Protein AF-A0A7M5TVR3-F1 (afdb_monomer)

Solvent-accessible surface area (backbone atoms only — not comparable to full-atom values): 10936 Å² total; per-residue (Å²): 132,86,74,46,77,30,75,47,72,66,50,48,52,50,50,36,60,76,50,58,46,78,37,32,34,37,49,46,29,21,54,83,92,52,25,42,57,50,55,65,62,37,52,52,49,47,48,53,49,43,34,69,74,74,59,60,60,74,91,46,68,88,78,55,65,76,71,66,41,33,21,30,33,39,39,35,69,51,55,70,69,39,90,93,51,34,20,41,19,40,53,50,52,49,47,42,75,72,56,50,40,45,30,34,28,26,36,63,68,89,82,76,60,90,85,49,55,30,40,36,45,51,82,79,42,70,43,99,84,75,42,78,41,68,48,28,61,50,100,86,68,46,59,31,47,33,36,39,56,74,62,22,74,73,43,55,78,56,48,63,30,35,40,32,47,52,31,46,66,86,35,28,35,51,54,50,53,49,40,55,72,72,66,48,54,69,45,80,32,78,61,52,64,61,66,90,130

Structure (mmCIF, N/CA/C/O backbone):
data_AF-A0A7M5TVR3-F1
#
_entry.id   AF-A0A7M5TVR3-F1
#
loop_
_atom_site.group_PDB
_atom_site.id
_atom_site.type_symbol
_atom_site.label_atom_id
_atom_site.label_alt_id
_atom_site.label_comp_id
_atom_site.label_asym_id
_atom_site.label_entity_id
_atom_site.label_seq_id
_atom_site.pdbx_PDB_ins_code
_atom_site.Cartn_x
_atom_site.Cartn_y
_atom_site.Cartn_z
_atom_site.occupancy
_atom_site.B_iso_or_equiv
_atom_site.auth_seq_id
_atom_site.auth_comp_id
_atom_site.auth_asym_id
_atom_site.auth_atom_id
_atom_site.pdbx_PDB_model_num
ATOM 1 N N . MET A 1 1 ? -16.103 -16.912 0.650 1.00 60.91 1 MET A N 1
ATOM 2 C CA . MET A 1 1 ? -16.752 -15.596 0.447 1.00 60.91 1 MET A CA 1
ATOM 3 C C . MET A 1 1 ? -16.445 -15.141 -0.972 1.00 60.91 1 MET A C 1
ATOM 5 O O . MET A 1 1 ? -15.348 -15.415 -1.436 1.00 60.91 1 MET A O 1
ATOM 9 N N . SER A 1 2 ? -17.396 -14.545 -1.693 1.00 77.62 2 SER A N 1
ATOM 10 C CA . SER A 1 2 ? -17.122 -13.980 -3.022 1.00 77.62 2 SER A CA 1
ATOM 11 C C . SER A 1 2 ? -16.322 -12.690 -2.865 1.00 77.62 2 SER A C 1
ATOM 13 O O . SER A 1 2 ? -16.784 -11.787 -2.167 1.00 77.62 2 SER A O 1
ATOM 15 N N . ILE A 1 3 ? -15.150 -12.596 -3.496 1.00 86.62 3 ILE A N 1
ATOM 16 C CA . ILE A 1 3 ? -14.385 -11.349 -3.480 1.00 86.62 3 ILE A CA 1
ATOM 17 C C . ILE A 1 3 ? -15.077 -10.291 -4.340 1.00 86.62 3 ILE A C 1
ATOM 19 O O . ILE A 1 3 ? -15.638 -10.597 -5.396 1.00 86.62 3 ILE A O 1
ATOM 23 N N . ASN A 1 4 ? -15.032 -9.042 -3.890 1.00 92.75 4 ASN A N 1
ATOM 24 C CA . ASN A 1 4 ? -15.587 -7.915 -4.625 1.00 92.75 4 ASN A CA 1
ATOM 25 C C . ASN A 1 4 ? -14.481 -7.205 -5.415 1.00 92.75 4 ASN A C 1
ATOM 27 O O . ASN A 1 4 ? -13.396 -6.942 -4.895 1.00 92.75 4 ASN A O 1
ATOM 31 N N . PHE A 1 5 ? -14.775 -6.860 -6.667 1.00 96.31 5 PHE A N 1
ATOM 32 C CA . PHE A 1 5 ? -13.825 -6.199 -7.560 1.00 96.31 5 PHE A CA 1
ATOM 33 C C . PHE A 1 5 ? -14.140 -4.711 -7.708 1.00 96.31 5 PHE A C 1
ATOM 35 O O . PHE A 1 5 ? -15.284 -4.330 -7.949 1.00 96.31 5 PHE A O 1
ATOM 42 N N . ILE A 1 6 ? -13.099 -3.889 -7.629 1.00 97.62 6 ILE A N 1
ATOM 43 C CA . ILE A 1 6 ? -13.119 -2.449 -7.884 1.00 97.62 6 ILE A CA 1
ATOM 44 C C . ILE A 1 6 ? -12.476 -2.238 -9.256 1.00 97.62 6 ILE A C 1
ATOM 46 O O . ILE A 1 6 ? -11.365 -2.710 -9.506 1.00 97.62 6 ILE A O 1
ATOM 50 N N . LYS A 1 7 ? -13.172 -1.557 -10.170 1.00 95.56 7 LYS A N 1
ATOM 51 C CA . LYS A 1 7 ? -12.668 -1.296 -11.531 1.00 95.56 7 LYS A CA 1
ATOM 52 C C . LYS A 1 7 ? -12.426 0.184 -11.779 1.00 95.56 7 LYS A C 1
ATOM 54 O O . LYS A 1 7 ? -11.626 0.546 -12.635 1.00 95.56 7 LYS A O 1
ATOM 59 N N . THR A 1 8 ? -13.113 1.040 -11.033 1.00 96.56 8 THR A N 1
ATOM 60 C CA . THR A 1 8 ? -13.075 2.490 -11.202 1.00 96.56 8 THR A CA 1
ATOM 61 C C . THR A 1 8 ? -12.905 3.202 -9.864 1.00 96.56 8 THR A C 1
ATOM 63 O O . THR A 1 8 ? -13.225 2.663 -8.805 1.00 96.56 8 THR A O 1
ATOM 66 N N . PHE A 1 9 ? -12.465 4.462 -9.909 1.00 97.06 9 PHE A N 1
ATOM 67 C CA . PHE A 1 9 ? -12.453 5.319 -8.723 1.00 97.06 9 PHE A CA 1
ATOM 68 C C . PHE A 1 9 ? -13.862 5.515 -8.135 1.00 97.06 9 PHE A C 1
ATOM 70 O O . PHE A 1 9 ? -14.013 5.622 -6.922 1.00 97.06 9 PHE A O 1
ATOM 77 N N . ASN A 1 10 ? -14.911 5.507 -8.967 1.00 97.62 10 ASN A N 1
ATOM 78 C CA . ASN A 1 10 ? -16.282 5.585 -8.469 1.00 97.62 10 ASN A CA 1
ATOM 79 C C . ASN A 1 10 ? -16.654 4.347 -7.639 1.00 97.62 10 ASN A C 1
ATOM 81 O O . ASN A 1 10 ? -17.244 4.512 -6.577 1.00 97.62 10 ASN A O 1
ATOM 85 N N . ASP A 1 11 ? -16.265 3.139 -8.059 1.00 97.56 11 ASP A N 1
ATOM 86 C CA . ASP A 1 11 ? -16.487 1.916 -7.270 1.00 97.56 11 ASP A CA 1
ATOM 87 C C . ASP A 1 11 ? -15.788 2.015 -5.907 1.00 97.56 11 ASP A C 1
ATOM 89 O O . ASP A 1 11 ? -16.386 1.724 -4.871 1.00 97.56 11 ASP A O 1
ATOM 93 N N . PHE A 1 12 ? -14.544 2.510 -5.896 1.00 97.81 12 PHE A N 1
ATOM 94 C CA . PHE A 1 12 ? -13.796 2.765 -4.665 1.00 97.81 12 PHE A CA 1
ATOM 95 C C . PHE A 1 12 ? -14.502 3.804 -3.784 1.00 97.81 12 PHE A C 1
ATOM 97 O O . PHE A 1 12 ? -14.660 3.613 -2.584 1.00 97.81 12 PHE A O 1
ATOM 104 N N . HIS A 1 13 ? -15.014 4.886 -4.362 1.00 97.31 13 HIS A N 1
ATOM 105 C CA . HIS A 1 13 ? -15.749 5.898 -3.612 1.00 97.31 13 HIS A CA 1
ATOM 106 C C . HIS A 1 13 ? -17.076 5.369 -3.034 1.00 97.31 13 HIS A C 1
ATOM 108 O O . HIS A 1 13 ? -17.444 5.729 -1.914 1.00 97.31 13 HIS A O 1
ATOM 114 N N . GLN A 1 14 ? -17.787 4.486 -3.747 1.00 96.94 14 GLN A N 1
ATOM 115 C CA . GLN A 1 14 ? -18.970 3.806 -3.203 1.00 96.94 14 GLN A CA 1
ATOM 116 C C . GLN A 1 14 ? -18.601 2.864 -2.057 1.00 96.94 14 GLN A C 1
ATOM 118 O O . GLN A 1 14 ? -19.310 2.834 -1.053 1.00 96.94 14 GLN A O 1
ATOM 123 N N . LEU A 1 15 ? -17.468 2.163 -2.160 1.00 95.81 15 LEU A N 1
ATOM 124 C CA . LEU A 1 15 ? -16.931 1.345 -1.074 1.00 95.81 15 LEU A CA 1
ATOM 125 C C . LEU A 1 15 ? -16.700 2.179 0.193 1.00 95.81 15 LEU A C 1
ATOM 127 O O . LEU A 1 15 ? -17.113 1.773 1.280 1.00 95.81 15 LEU A O 1
ATOM 131 N N . LEU A 1 16 ? -16.089 3.361 0.053 1.00 95.62 16 LEU A N 1
ATOM 132 C CA . LEU A 1 16 ? -15.844 4.254 1.187 1.00 95.62 16 LEU A CA 1
ATOM 133 C C . LEU A 1 16 ? -17.144 4.665 1.888 1.00 95.62 16 LEU A C 1
ATOM 135 O O . LEU A 1 16 ? -17.201 4.700 3.115 1.00 95.62 16 LEU A O 1
ATOM 139 N N . LYS A 1 17 ? -18.201 4.947 1.118 1.00 95.31 17 LYS A N 1
ATOM 140 C CA . LYS A 1 17 ? -19.521 5.297 1.659 1.00 95.31 17 LYS A CA 1
ATOM 141 C C . LYS A 1 17 ? -20.199 4.117 2.343 1.00 95.31 17 LYS A C 1
ATOM 143 O O . LYS A 1 17 ? -20.727 4.295 3.436 1.00 95.31 17 LYS A O 1
ATOM 148 N N . LEU A 1 18 ? -20.172 2.946 1.707 1.00 93.19 18 LEU A N 1
ATOM 149 C CA . LEU A 1 18 ? -20.810 1.725 2.196 1.00 93.19 18 LEU A CA 1
ATOM 150 C C . LEU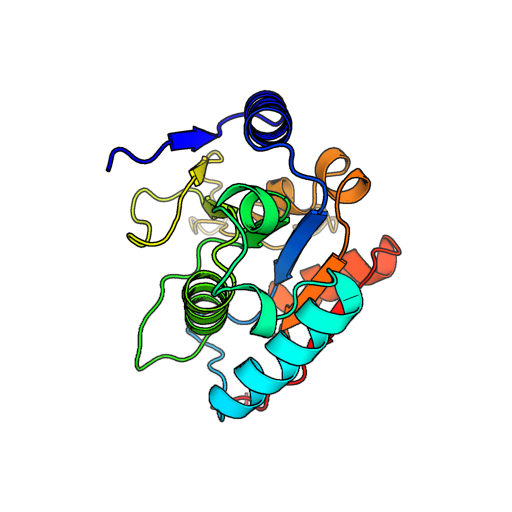 A 1 18 ? -20.297 1.332 3.585 1.00 93.19 18 LEU A C 1
ATOM 152 O O . LEU A 1 18 ? -21.092 0.997 4.455 1.00 93.19 18 LEU A O 1
ATOM 156 N N . HIS A 1 19 ? -18.981 1.412 3.794 1.00 91.06 19 HIS A N 1
ATOM 157 C CA . HIS A 1 19 ? -18.340 1.041 5.063 1.00 91.06 19 HIS A CA 1
ATOM 158 C C . HIS A 1 19 ? -18.101 2.225 5.998 1.00 91.06 19 HIS A C 1
ATOM 160 O O . HIS A 1 19 ? -17.435 2.080 7.020 1.00 91.06 19 HIS A O 1
ATOM 166 N N . HIS A 1 20 ? -18.621 3.408 5.656 1.00 91.94 20 HIS A N 1
ATOM 167 C CA . HIS A 1 20 ? -18.406 4.638 6.419 1.00 91.94 20 HIS A CA 1
ATOM 168 C C . HIS A 1 20 ? -16.915 4.894 6.726 1.00 91.94 20 HIS A C 1
ATOM 170 O O . HIS A 1 20 ? -16.552 5.274 7.843 1.00 91.94 20 HIS A O 1
ATOM 176 N N . ILE A 1 21 ? -16.047 4.678 5.730 1.00 93.56 21 ILE A N 1
ATOM 177 C CA . ILE A 1 21 ? -14.596 4.832 5.862 1.00 93.56 21 ILE A CA 1
ATOM 178 C C . ILE A 1 21 ? -14.255 6.290 6.170 1.00 93.56 21 ILE A C 1
ATOM 180 O O . ILE A 1 21 ? -14.627 7.208 5.441 1.00 93.56 21 ILE A O 1
ATOM 184 N N . GLN A 1 22 ? -13.493 6.494 7.239 1.00 93.31 22 GLN A N 1
ATOM 185 C CA . GLN A 1 22 ? -12.994 7.798 7.678 1.00 93.31 22 GLN A CA 1
ATOM 186 C C . GLN A 1 22 ? -11.488 7.945 7.469 1.00 93.31 22 GLN A C 1
ATOM 188 O O . GLN A 1 22 ? -10.974 9.064 7.445 1.00 93.31 22 GLN A O 1
ATOM 193 N N . LYS A 1 23 ? -10.770 6.820 7.378 1.00 95.19 23 LYS A N 1
ATOM 194 C CA . LYS A 1 23 ? -9.313 6.773 7.276 1.00 95.19 23 LYS A CA 1
ATOM 195 C C . LYS A 1 23 ? -8.914 5.872 6.118 1.00 95.19 23 LYS A C 1
ATOM 197 O O . LYS A 1 23 ? -9.301 4.709 6.088 1.00 95.19 23 LYS A O 1
ATOM 202 N N . VAL A 1 24 ? -8.128 6.403 5.188 1.00 97.25 24 VAL A N 1
ATOM 203 C CA . VAL A 1 24 ? -7.564 5.646 4.063 1.00 97.25 24 VAL A CA 1
ATOM 204 C C . VAL A 1 24 ? -6.052 5.661 4.205 1.00 97.25 24 VAL A C 1
ATOM 206 O O . VAL A 1 24 ? -5.437 6.726 4.221 1.00 97.25 24 VAL A O 1
ATOM 209 N N . CYS A 1 25 ? -5.452 4.488 4.343 1.00 98.00 25 CYS A N 1
ATOM 210 C CA . CYS A 1 25 ? -4.024 4.332 4.570 1.00 98.00 25 CYS A CA 1
ATOM 211 C C . CYS A 1 25 ? -3.407 3.562 3.408 1.00 98.00 25 CYS A C 1
ATOM 213 O O . CYS A 1 25 ? -3.892 2.490 3.062 1.00 98.00 25 CYS A O 1
ATOM 215 N N . LEU A 1 26 ? -2.326 4.078 2.835 1.00 98.69 26 LEU A N 1
ATOM 216 C CA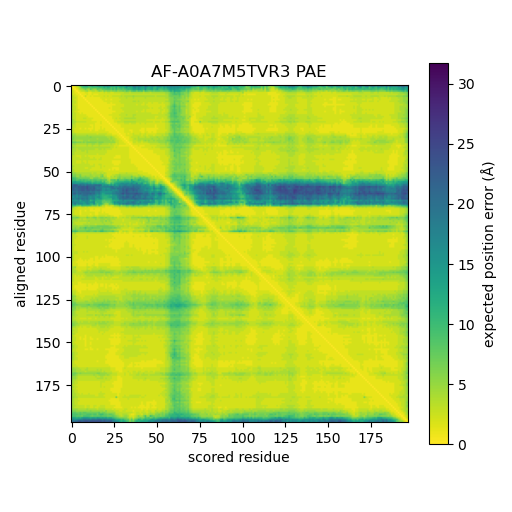 . LEU A 1 26 ? -1.530 3.349 1.852 1.00 98.69 26 LEU A CA 1
ATOM 217 C C . LEU A 1 26 ? -0.322 2.737 2.548 1.00 98.69 26 LEU A C 1
ATOM 219 O O . LEU A 1 26 ? 0.410 3.440 3.239 1.00 98.69 26 LEU A O 1
ATOM 223 N N . PHE A 1 27 ? -0.092 1.451 2.340 1.00 98.56 27 PHE A N 1
ATOM 224 C CA . PHE A 1 27 ? 1.131 0.778 2.743 1.00 98.56 27 PHE A CA 1
ATOM 225 C C . PHE A 1 27 ? 2.019 0.573 1.520 1.00 98.56 27 PHE A C 1
ATOM 227 O O . PHE A 1 27 ? 1.610 -0.044 0.538 1.00 98.56 27 PHE A O 1
ATOM 234 N N . ILE A 1 28 ? 3.244 1.085 1.608 1.00 98.19 28 ILE A N 1
ATOM 235 C CA . ILE A 1 28 ? 4.322 0.804 0.659 1.00 98.19 28 ILE A CA 1
ATOM 236 C C . ILE A 1 28 ? 5.462 0.129 1.410 1.00 98.19 28 ILE A C 1
ATOM 238 O O . ILE A 1 28 ? 5.688 0.382 2.595 1.00 98.19 28 ILE A O 1
ATOM 242 N N . GLY A 1 29 ? 6.198 -0.735 0.730 1.00 96.38 29 GLY A N 1
ATOM 243 C CA . GLY A 1 29 ? 7.226 -1.533 1.373 1.00 96.38 29 GLY A CA 1
ATOM 244 C C . GLY A 1 29 ? 8.016 -2.343 0.371 1.00 96.38 29 GLY A C 1
ATOM 245 O O . GLY A 1 29 ? 8.145 -1.979 -0.798 1.00 96.38 29 GLY A O 1
ATOM 246 N N . ASN A 1 30 ? 8.581 -3.434 0.859 1.00 94.00 30 ASN A N 1
ATOM 247 C CA . ASN A 1 30 ? 9.410 -4.311 0.062 1.00 94.00 30 ASN A CA 1
ATOM 248 C C . ASN A 1 30 ? 8.605 -5.507 -0.436 1.00 94.00 30 ASN A C 1
ATOM 250 O O . ASN A 1 30 ? 7.850 -6.096 0.328 1.00 94.00 30 ASN A O 1
ATOM 254 N N . GLY A 1 31 ? 8.830 -5.890 -1.691 1.00 90.75 31 GLY A N 1
ATOM 255 C CA . GLY A 1 31 ? 8.348 -7.162 -2.223 1.00 90.75 31 GLY A CA 1
ATOM 256 C C . GLY A 1 31 ? 9.270 -8.341 -1.864 1.00 90.75 31 GLY A C 1
ATOM 257 O O . GLY A 1 31 ? 10.293 -8.167 -1.186 1.00 90.75 31 GLY A O 1
ATOM 258 N N . PRO A 1 32 ? 9.022 -9.537 -2.424 1.00 88.62 32 PRO A N 1
ATOM 259 C CA . PRO A 1 32 ? 9.606 -10.806 -1.959 1.00 88.62 32 PRO A CA 1
ATOM 260 C C . PRO A 1 32 ? 11.130 -10.927 -2.096 1.00 88.62 32 PRO A C 1
ATOM 262 O O . PRO A 1 32 ? 11.749 -11.810 -1.494 1.00 88.62 32 PRO A O 1
ATOM 265 N N . LYS A 1 33 ? 11.760 -10.053 -2.894 1.00 90.06 33 LYS A N 1
ATOM 266 C CA . LYS A 1 33 ? 13.223 -9.994 -3.073 1.00 90.06 33 LYS A CA 1
ATOM 267 C C . LYS A 1 33 ? 13.943 -9.212 -1.968 1.00 90.06 33 LYS A C 1
ATOM 269 O O . LYS A 1 33 ? 15.160 -9.318 -1.861 1.00 90.06 33 LYS A O 1
ATOM 274 N N . LEU A 1 34 ? 13.219 -8.424 -1.174 1.00 90.56 34 LEU A N 1
ATOM 275 C CA . LEU A 1 34 ? 13.759 -7.499 -0.172 1.00 90.56 34 LEU A CA 1
ATOM 276 C C . LEU A 1 34 ? 13.125 -7.767 1.205 1.00 90.56 34 LEU A C 1
ATOM 278 O O . LEU A 1 34 ? 12.580 -6.876 1.846 1.00 90.56 34 LEU A O 1
ATOM 282 N N . GLN A 1 35 ? 13.201 -9.020 1.654 1.00 94.31 35 GLN A N 1
ATOM 283 C CA . GLN A 1 35 ? 12.600 -9.463 2.916 1.00 94.31 35 GLN A CA 1
ATOM 284 C C . GLN A 1 35 ? 13.163 -8.722 4.137 1.00 94.31 35 GLN A C 1
ATOM 286 O O . GLN A 1 35 ? 14.343 -8.364 4.190 1.00 94.31 35 GLN A O 1
ATOM 291 N N . TYR A 1 36 ? 12.324 -8.567 5.153 1.00 95.06 36 TYR A N 1
ATOM 292 C CA . TYR A 1 36 ? 12.652 -8.024 6.459 1.00 95.06 36 TYR A CA 1
ATOM 293 C C . TYR A 1 36 ? 13.367 -9.073 7.322 1.00 95.06 36 TYR A C 1
ATOM 295 O O . TYR A 1 36 ? 12.957 -10.228 7.407 1.00 95.06 36 TYR A O 1
ATOM 303 N N . LYS A 1 37 ? 14.458 -8.673 7.976 1.00 95.00 37 LYS A N 1
ATOM 304 C CA . LYS A 1 37 ? 15.265 -9.542 8.846 1.00 95.00 37 LYS A CA 1
ATOM 305 C C . LYS A 1 37 ? 14.533 -9.918 10.133 1.00 95.00 37 LYS A C 1
ATOM 307 O O . LYS A 1 37 ? 14.655 -11.047 10.590 1.00 95.00 37 LYS A O 1
ATOM 312 N N . ASP A 1 38 ? 13.821 -8.956 10.709 1.00 95.25 38 ASP A N 1
ATOM 313 C CA . ASP A 1 38 ? 13.109 -9.081 11.979 1.00 95.25 38 ASP A CA 1
ATOM 314 C C . ASP A 1 38 ? 11.676 -8.579 11.789 1.00 95.25 38 ASP A C 1
ATOM 316 O O . ASP A 1 38 ? 11.384 -7.386 11.906 1.00 95.25 38 ASP A O 1
ATOM 320 N N . LEU A 1 39 ? 10.786 -9.500 11.413 1.00 95.06 39 LEU A N 1
ATOM 321 C CA . LEU A 1 39 ? 9.387 -9.170 11.165 1.00 95.06 39 LEU A CA 1
ATOM 322 C C . LEU A 1 39 ? 8.677 -8.718 12.449 1.00 95.06 39 LEU A C 1
ATOM 324 O O . LEU A 1 39 ? 7.779 -7.883 12.377 1.00 95.06 39 LEU A O 1
ATOM 328 N N . ASP A 1 40 ? 9.062 -9.218 13.621 1.00 96.19 40 ASP A N 1
ATOM 329 C CA . ASP A 1 40 ? 8.380 -8.877 14.870 1.00 96.19 40 ASP A CA 1
ATOM 330 C C . ASP A 1 40 ? 8.696 -7.447 15.315 1.00 96.19 40 ASP A C 1
ATOM 332 O O . ASP A 1 40 ? 7.784 -6.711 15.705 1.00 96.19 40 ASP A O 1
ATOM 336 N N . ALA A 1 41 ? 9.938 -6.990 15.131 1.00 96.44 41 ALA A N 1
ATOM 337 C CA . ALA A 1 41 ? 10.276 -5.579 15.288 1.00 96.44 41 ALA A CA 1
ATOM 338 C C . ALA A 1 41 ? 9.478 -4.687 14.318 1.00 96.44 41 ALA A C 1
ATOM 340 O O . ALA A 1 41 ? 8.978 -3.629 14.716 1.00 96.44 41 ALA A O 1
ATOM 341 N N . VAL A 1 42 ? 9.299 -5.119 13.062 1.00 97.12 42 VAL A N 1
ATOM 342 C CA . VAL A 1 42 ? 8.482 -4.393 12.073 1.00 97.12 42 VAL A CA 1
ATOM 343 C C . VAL A 1 42 ? 7.013 -4.341 12.500 1.00 97.12 42 VAL A C 1
ATOM 345 O O . VAL A 1 42 ? 6.414 -3.266 12.471 1.00 97.12 42 VAL A O 1
ATOM 348 N N . LYS A 1 43 ? 6.429 -5.454 12.961 1.00 96.75 43 LYS A N 1
ATOM 349 C CA . LYS A 1 43 ? 5.047 -5.513 13.477 1.00 96.75 43 LYS A CA 1
ATOM 350 C C . LYS A 1 43 ? 4.840 -4.582 14.673 1.00 96.75 43 LYS A C 1
ATOM 352 O O . LYS A 1 43 ? 3.819 -3.891 14.744 1.00 96.75 43 LYS A O 1
ATOM 357 N N . LEU A 1 44 ? 5.801 -4.537 15.598 1.00 96.81 44 LEU A N 1
ATOM 358 C CA . LEU A 1 44 ? 5.748 -3.665 16.772 1.00 96.81 44 LEU A CA 1
ATOM 359 C C . LEU A 1 44 ? 5.745 -2.186 16.367 1.00 96.81 44 LEU A C 1
ATOM 361 O O . LEU A 1 44 ? 4.860 -1.435 16.779 1.00 96.81 44 LEU A O 1
ATOM 365 N N . LYS A 1 45 ? 6.683 -1.777 15.503 1.00 97.50 45 LYS A N 1
ATOM 366 C CA . LYS A 1 45 ? 6.753 -0.401 14.986 1.00 97.50 45 LYS A CA 1
ATOM 367 C C . LYS A 1 45 ? 5.512 -0.032 14.168 1.00 97.50 45 LYS A C 1
ATOM 369 O O . LYS A 1 45 ? 4.968 1.055 14.338 1.00 97.50 45 LYS A O 1
ATOM 374 N N . THR A 1 46 ? 5.021 -0.956 13.339 1.00 96.94 46 THR A N 1
ATOM 375 C CA . THR A 1 46 ? 3.783 -0.787 12.559 1.00 96.94 46 THR A CA 1
ATOM 376 C C . THR A 1 46 ? 2.584 -0.555 13.471 1.00 96.94 46 THR A C 1
ATOM 378 O O . THR A 1 46 ? 1.794 0.353 13.231 1.00 96.94 46 THR A O 1
ATOM 381 N N . SER A 1 47 ? 2.471 -1.330 14.552 1.00 95.50 47 SER A N 1
ATOM 382 C CA . SER A 1 47 ? 1.393 -1.168 15.532 1.00 95.50 47 SER A CA 1
ATOM 383 C C . SER A 1 47 ? 1.399 0.211 16.161 1.00 95.50 47 SER A C 1
ATOM 385 O O . SER A 1 47 ? 0.379 0.892 16.169 1.00 95.50 47 SER A O 1
ATOM 387 N N . HIS A 1 48 ? 2.570 0.638 16.637 1.00 94.56 48 HIS A N 1
ATOM 388 C CA . HIS A 1 48 ? 2.738 1.948 17.246 1.00 94.56 48 HIS A CA 1
ATOM 389 C C . HIS A 1 48 ? 2.363 3.076 16.273 1.00 94.56 48 HIS A C 1
ATOM 391 O O . HIS A 1 48 ? 1.671 4.023 16.649 1.00 94.56 48 HIS A O 1
ATOM 397 N N . ALA A 1 49 ? 2.764 2.948 15.006 1.00 95.06 49 ALA A N 1
ATOM 398 C CA . ALA A 1 49 ? 2.444 3.906 13.957 1.00 95.06 49 ALA A CA 1
ATOM 399 C C . ALA A 1 49 ? 0.931 3.976 13.672 1.00 95.06 49 ALA A C 1
ATOM 401 O O . ALA A 1 49 ? 0.365 5.068 13.637 1.00 95.06 49 ALA A O 1
ATOM 402 N N . ILE A 1 50 ? 0.255 2.832 13.521 1.00 93.12 50 ILE A N 1
ATOM 403 C CA . ILE A 1 50 ? -1.201 2.772 13.304 1.00 93.12 50 ILE A CA 1
ATOM 404 C C . ILE A 1 50 ? -1.957 3.348 14.507 1.00 93.12 50 ILE A C 1
ATOM 406 O O . ILE A 1 50 ? -2.845 4.183 14.339 1.00 93.12 50 ILE A O 1
ATOM 410 N N . GLU A 1 51 ? -1.591 2.941 15.722 1.00 92.38 51 GLU A N 1
ATOM 411 C CA . GLU A 1 51 ? -2.214 3.405 16.966 1.00 92.38 51 GLU A CA 1
ATOM 412 C C . GLU A 1 51 ? -2.082 4.923 17.134 1.00 92.38 51 GLU A C 1
ATOM 414 O O . GLU A 1 51 ? -3.031 5.578 17.561 1.00 92.38 51 GLU A O 1
ATOM 419 N N . THR A 1 52 ? -0.942 5.494 16.740 1.00 89.75 52 THR A N 1
ATOM 420 C CA . THR A 1 52 ? -0.679 6.936 16.840 1.00 89.75 52 THR A CA 1
ATOM 421 C C . THR A 1 52 ? -1.399 7.741 15.756 1.00 89.75 52 THR A C 1
ATOM 423 O O . THR A 1 52 ? -1.974 8.787 16.044 1.00 89.75 52 THR A O 1
ATOM 426 N N . ILE A 1 53 ? -1.370 7.274 14.505 1.00 88.31 53 ILE A N 1
ATOM 427 C CA . ILE A 1 53 ? -1.812 8.060 13.339 1.00 88.31 53 ILE A CA 1
ATOM 428 C C . ILE A 1 53 ? -3.291 7.840 13.025 1.00 88.31 53 ILE A C 1
ATOM 430 O O . ILE A 1 53 ? -4.005 8.773 12.654 1.00 88.31 53 ILE A O 1
ATOM 434 N N . VAL A 1 54 ? -3.758 6.603 13.171 1.00 86.19 54 VAL A N 1
ATOM 435 C CA . VAL A 1 54 ? -5.148 6.223 12.897 1.00 86.19 54 VAL A CA 1
ATOM 436 C C . VAL A 1 54 ? -5.987 6.272 14.177 1.00 86.19 54 VAL A C 1
ATOM 438 O O . VAL A 1 54 ? -7.196 6.476 14.101 1.00 86.19 54 VAL A O 1
ATOM 441 N N . GLY A 1 55 ? -5.361 6.135 15.353 1.00 82.81 55 GLY A N 1
ATOM 442 C CA . GLY A 1 55 ? -6.058 6.109 16.642 1.00 82.81 55 GLY A CA 1
ATOM 443 C C . GLY A 1 55 ? -6.679 4.750 16.983 1.00 82.81 55 GLY A C 1
ATOM 444 O O . GLY A 1 55 ? -7.511 4.671 17.883 1.00 82.81 55 GLY A O 1
ATOM 445 N N . LEU A 1 56 ? -6.307 3.682 16.268 1.00 72.44 56 LEU A N 1
ATOM 446 C CA . LEU A 1 56 ? -6.859 2.337 16.463 1.00 72.44 56 LEU A CA 1
ATOM 447 C C . LEU A 1 56 ? -6.172 1.635 17.636 1.00 72.44 56 LEU A C 1
ATOM 449 O O . LEU A 1 56 ? -5.068 1.129 17.470 1.00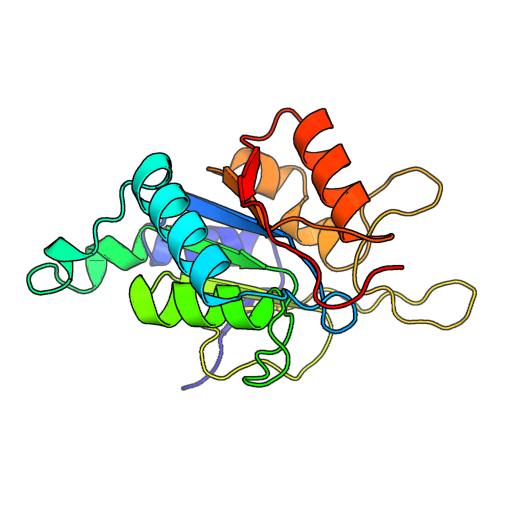 72.44 56 LEU A O 1
ATOM 453 N N . LYS A 1 57 ? -6.814 1.559 18.808 1.00 72.00 57 LYS A N 1
ATOM 454 C CA . LYS A 1 57 ? -6.254 0.863 19.980 1.00 72.00 57 LYS A CA 1
ATOM 455 C C . LYS A 1 57 ? -6.701 -0.611 20.047 1.00 72.00 57 LYS A C 1
ATOM 457 O O . LYS A 1 57 ? -7.895 -0.892 19.914 1.00 72.00 57 LYS A O 1
ATOM 462 N N . PRO A 1 58 ? -5.788 -1.567 20.326 1.00 63.88 58 PRO A N 1
ATOM 463 C CA . PRO A 1 58 ? -6.144 -2.984 20.468 1.00 63.88 58 PRO A CA 1
ATOM 464 C C . PRO A 1 58 ? -7.027 -3.298 21.685 1.00 63.88 58 PRO A C 1
ATOM 466 O O . PRO A 1 58 ? -7.811 -4.240 21.655 1.00 63.88 58 PRO A O 1
ATOM 469 N N . SER A 1 59 ? -6.932 -2.519 22.768 1.00 50.94 59 SER A N 1
ATOM 470 C CA . SER A 1 59 ? -7.690 -2.753 24.011 1.00 50.94 59 SER A CA 1
ATOM 471 C C . SER A 1 59 ? -9.201 -2.522 23.880 1.00 50.94 59 SER A C 1
ATOM 473 O O . SER A 1 59 ? -9.946 -2.741 24.833 1.00 50.94 59 SER A O 1
ATOM 475 N N . GLU A 1 60 ? -9.667 -2.112 22.702 1.00 50.81 60 GLU A N 1
ATOM 476 C CA . GLU A 1 60 ? -11.076 -1.877 22.394 1.00 50.81 60 GLU A CA 1
ATOM 477 C C . GLU A 1 60 ? -11.702 -3.017 21.560 1.00 50.81 60 GLU A C 1
ATOM 479 O O . GLU A 1 60 ? -12.918 -3.040 21.360 1.00 50.81 60 GLU A O 1
ATOM 484 N N . ILE A 1 61 ? -10.895 -4.018 21.172 1.00 52.41 61 ILE A N 1
ATOM 485 C CA . ILE A 1 61 ? -11.281 -5.170 20.333 1.00 52.41 61 ILE A CA 1
ATOM 48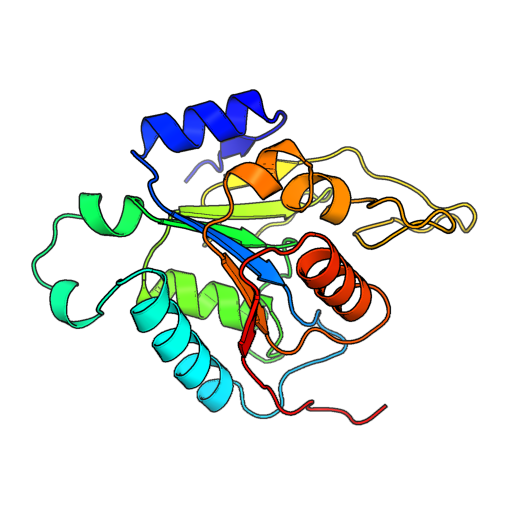6 C C . ILE A 1 61 ? -12.322 -6.066 21.026 1.00 52.41 61 ILE A C 1
ATOM 488 O O . ILE A 1 61 ? -13.120 -6.719 20.365 1.00 52.41 61 ILE A O 1
ATOM 492 N N . VAL A 1 62 ? -12.367 -6.079 22.362 1.00 51.00 62 VAL A N 1
ATOM 493 C CA . VAL A 1 62 ? -13.241 -6.994 23.124 1.00 51.00 62 VAL A CA 1
ATOM 494 C C . VAL A 1 62 ? -14.654 -6.423 23.344 1.00 51.00 62 VAL A C 1
ATOM 496 O O . VAL A 1 62 ? -15.538 -7.137 23.809 1.00 51.00 62 VAL A O 1
ATOM 499 N N . LYS A 1 63 ? -14.906 -5.140 23.031 1.00 49.91 63 LYS A N 1
ATOM 500 C CA . LYS A 1 63 ? -16.206 -4.490 23.320 1.00 49.91 63 LYS A CA 1
ATOM 501 C C . LYS A 1 63 ? -16.793 -3.641 22.196 1.00 49.91 63 LYS A C 1
ATOM 503 O O . LYS A 1 63 ? -17.946 -3.229 22.314 1.00 49.91 63 LYS A O 1
ATOM 508 N N . ARG A 1 64 ? -16.048 -3.355 21.128 1.00 49.06 64 ARG A N 1
ATOM 509 C CA . ARG A 1 64 ? -16.584 -2.616 19.982 1.00 49.06 64 ARG A CA 1
ATOM 510 C C . ARG A 1 64 ? -17.260 -3.594 19.025 1.00 49.06 64 ARG A C 1
ATOM 512 O O . ARG A 1 64 ? -16.686 -4.613 18.655 1.00 49.06 64 ARG A O 1
ATOM 519 N N . THR A 1 65 ? -18.496 -3.281 18.648 1.00 54.94 65 THR A N 1
ATOM 520 C CA . THR A 1 65 ? -19.147 -3.915 17.494 1.00 54.94 65 THR A CA 1
ATOM 521 C C . THR A 1 65 ? -18.236 -3.751 16.271 1.00 54.94 65 THR A C 1
ATOM 523 O O . THR A 1 65 ? -17.494 -2.769 16.191 1.00 54.94 65 THR A O 1
ATOM 526 N N . GLU A 1 66 ? -18.284 -4.683 15.317 1.00 57.12 66 GLU A N 1
ATOM 527 C CA . GLU A 1 66 ? -17.459 -4.690 14.089 1.00 57.12 66 GLU A CA 1
ATOM 528 C C . GLU A 1 66 ? -17.400 -3.325 13.358 1.00 57.12 66 GLU A C 1
ATOM 530 O O . GLU A 1 66 ? -16.434 -3.030 12.654 1.00 57.12 66 GLU A O 1
ATOM 535 N N . SER A 1 67 ? -18.390 -2.456 13.595 1.00 56.22 67 SER A N 1
ATOM 536 C CA . SER A 1 67 ? -18.590 -1.147 12.966 1.00 56.22 67 SER A CA 1
ATOM 537 C C . SER A 1 67 ? -17.478 -0.103 13.153 1.00 56.22 67 SER A C 1
ATOM 539 O O . SER A 1 67 ? -17.370 0.806 12.332 1.00 56.22 67 SER A O 1
ATOM 541 N N . GLU A 1 68 ? -16.651 -0.159 14.204 1.00 55.38 68 GLU A N 1
ATOM 542 C CA . GLU A 1 68 ? -15.657 0.907 14.435 1.00 55.38 68 GLU A CA 1
ATOM 543 C C . GLU A 1 68 ? -14.307 0.659 13.760 1.00 55.38 68 GLU A C 1
ATOM 545 O O . GLU A 1 68 ? -13.673 1.614 13.309 1.00 55.38 68 GLU A O 1
ATOM 550 N N . TYR A 1 69 ? -13.900 -0.604 13.620 1.00 56.12 69 TYR A N 1
ATOM 551 C CA . TYR A 1 69 ? -12.680 -0.986 12.898 1.00 56.12 69 TYR A CA 1
ATOM 552 C C . TYR A 1 69 ? -12.857 -0.894 11.381 1.00 56.12 69 TYR A C 1
ATOM 554 O O . TYR A 1 69 ? -11.920 -0.541 10.664 1.00 56.12 69 TYR A O 1
ATOM 562 N N . GLN A 1 70 ? -14.091 -1.080 10.907 1.00 62.34 70 GLN A N 1
ATOM 563 C CA . GLN A 1 70 ? -14.457 -0.875 9.510 1.00 62.34 70 GLN A CA 1
ATOM 564 C C . GLN A 1 70 ? -14.303 0.577 9.049 1.00 62.34 70 GLN A C 1
ATOM 566 O O . GLN A 1 70 ? -14.299 0.798 7.855 1.00 62.34 70 GLN A O 1
ATOM 571 N N . LYS A 1 71 ? -14.082 1.566 9.930 1.00 83.94 71 LYS A N 1
ATOM 572 C CA . LYS A 1 71 ? -13.852 2.970 9.527 1.00 83.94 71 LYS A CA 1
ATOM 573 C C . LYS A 1 71 ? -12.465 3.216 8.914 1.00 83.94 71 LYS A C 1
ATOM 575 O O . LYS A 1 71 ? -12.190 4.335 8.471 1.00 83.94 71 LYS A O 1
ATOM 580 N N . CYS A 1 72 ? -11.583 2.216 8.910 1.00 92.75 72 CYS A N 1
ATOM 581 C CA . CYS A 1 72 ? -10.262 2.288 8.298 1.00 92.75 72 CYS A CA 1
ATOM 582 C C . CYS A 1 72 ? -10.174 1.366 7.080 1.00 92.75 72 CYS A C 1
ATOM 584 O O . CYS A 1 72 ? -10.554 0.195 7.143 1.00 92.75 72 CYS A O 1
ATOM 586 N N . LEU A 1 73 ? -9.617 1.896 5.994 1.00 96.38 73 LEU A N 1
ATOM 587 C CA . LEU A 1 73 ? -9.285 1.159 4.787 1.00 96.38 73 LEU A CA 1
ATOM 588 C C . LEU A 1 73 ? -7.770 1.168 4.570 1.00 96.38 73 LEU A C 1
ATOM 590 O O . LEU A 1 73 ? -7.134 2.222 4.644 1.00 96.38 73 LEU A O 1
ATOM 594 N N . VAL A 1 74 ? -7.206 0.001 4.264 1.00 97.69 74 VAL A N 1
ATOM 595 C CA . VAL A 1 74 ? -5.795 -0.184 3.907 1.00 97.69 74 VAL A CA 1
ATOM 596 C C . VAL A 1 74 ? -5.672 -0.522 2.421 1.00 97.69 74 VAL A C 1
ATOM 598 O O . VAL A 1 74 ? -6.320 -1.446 1.939 1.00 97.69 74 VAL A O 1
ATOM 601 N N . LEU A 1 75 ? -4.824 0.226 1.712 1.00 98.38 75 LEU A N 1
ATOM 602 C CA . LEU A 1 75 ? -4.401 -0.007 0.330 1.00 98.38 75 LEU A CA 1
ATOM 603 C C . LEU A 1 75 ? -2.977 -0.569 0.307 1.00 98.38 75 LEU A C 1
ATOM 605 O O . LEU A 1 75 ? -2.120 -0.089 1.051 1.00 98.38 75 LEU A O 1
ATOM 609 N N . TYR A 1 76 ? -2.709 -1.527 -0.582 1.00 98.25 76 TYR A N 1
ATOM 610 C CA . TYR A 1 76 ? -1.356 -2.020 -0.872 1.00 98.25 76 TYR A CA 1
ATOM 611 C C . TYR A 1 76 ? -1.263 -2.636 -2.280 1.00 98.25 76 TYR A C 1
ATOM 613 O O . TYR A 1 76 ? -2.282 -2.898 -2.920 1.00 98.25 76 TYR A O 1
ATOM 621 N N . GLY A 1 77 ? -0.040 -2.881 -2.760 1.00 96.50 77 GLY A N 1
ATOM 622 C CA . GLY A 1 77 ? 0.250 -3.359 -4.120 1.00 96.50 77 GLY A CA 1
ATOM 623 C C . GLY A 1 77 ? -0.045 -4.838 -4.406 1.00 96.50 77 GLY A C 1
ATOM 624 O O . GLY A 1 77 ? 0.366 -5.326 -5.453 1.00 96.50 77 GLY A O 1
ATOM 625 N N . GLY A 1 78 ? -0.722 -5.556 -3.505 1.00 91.69 78 GLY A N 1
ATOM 626 C CA . GLY A 1 78 ? -1.101 -6.959 -3.712 1.00 91.69 78 GLY A CA 1
ATOM 627 C C . GLY A 1 78 ? -0.008 -7.992 -3.410 1.00 91.69 78 GLY A C 1
ATOM 628 O O . GLY A 1 78 ? -0.192 -9.157 -3.743 1.00 91.69 78 GLY A O 1
ATOM 629 N N . ASP A 1 79 ? 1.115 -7.611 -2.785 1.00 92.25 79 ASP A N 1
ATOM 630 C CA . ASP A 1 79 ? 2.169 -8.555 -2.381 1.00 92.25 79 ASP A CA 1
ATOM 631 C C . ASP A 1 79 ? 1.595 -9.745 -1.586 1.00 92.25 79 ASP A C 1
ATOM 633 O O . ASP A 1 79 ? 1.010 -9.571 -0.516 1.00 92.25 79 ASP A O 1
ATOM 637 N N . THR A 1 80 ? 1.756 -10.956 -2.124 1.00 92.31 80 THR A N 1
ATOM 638 C CA . THR A 1 80 ? 1.211 -12.191 -1.546 1.00 92.31 80 THR A CA 1
ATOM 639 C C . THR A 1 80 ? 1.843 -12.496 -0.196 1.00 92.31 80 THR A C 1
ATOM 641 O O . THR A 1 80 ? 3.068 -12.510 -0.059 1.00 92.31 80 THR A O 1
ATOM 644 N N . PHE A 1 81 ? 1.020 -12.828 0.793 1.00 94.12 81 PHE A N 1
ATOM 645 C CA . PHE A 1 81 ? 1.507 -13.303 2.076 1.00 94.12 81 PHE A CA 1
ATOM 646 C C . PHE A 1 81 ? 2.158 -14.686 1.945 1.00 94.12 81 PHE A C 1
ATOM 648 O O . PHE A 1 81 ? 1.512 -15.687 1.641 1.00 94.12 81 PHE A O 1
ATOM 655 N N . ILE A 1 82 ? 3.454 -14.749 2.249 1.00 91.25 82 ILE A N 1
ATOM 656 C CA . ILE A 1 82 ? 4.198 -16.001 2.381 1.00 91.25 82 ILE A CA 1
ATOM 657 C C . ILE A 1 82 ? 4.857 -16.007 3.759 1.00 91.25 82 ILE A C 1
ATOM 659 O O . ILE A 1 82 ? 5.751 -15.204 4.025 1.00 91.25 82 ILE A O 1
ATOM 663 N N . GLU A 1 83 ? 4.434 -16.929 4.625 1.00 85.31 83 GLU A N 1
ATOM 664 C CA . GLU A 1 83 ? 4.825 -16.969 6.043 1.00 85.31 83 GLU A CA 1
ATOM 665 C C . GLU A 1 83 ? 6.351 -16.935 6.254 1.00 85.31 83 GLU A C 1
ATOM 667 O O . GLU A 1 83 ? 6.850 -16.132 7.042 1.00 85.31 83 GLU A O 1
ATOM 672 N N . ASP A 1 84 ? 7.103 -17.703 5.461 1.00 88.75 84 ASP A N 1
ATOM 673 C CA . ASP A 1 84 ? 8.566 -17.808 5.574 1.00 88.75 84 ASP A CA 1
ATOM 674 C C . ASP A 1 84 ? 9.351 -16.742 4.783 1.00 88.75 84 ASP A C 1
ATOM 676 O O . ASP A 1 84 ? 10.591 -16.720 4.791 1.00 88.75 84 ASP A O 1
ATOM 680 N N . LYS A 1 85 ? 8.656 -15.851 4.065 1.00 90.50 85 LYS A N 1
ATOM 681 C CA . LYS A 1 85 ? 9.258 -14.771 3.268 1.00 90.50 85 LYS A CA 1
ATOM 682 C C . LYS A 1 85 ? 8.710 -13.429 3.748 1.00 90.50 85 LYS A C 1
ATOM 684 O O . LYS A 1 85 ? 7.856 -12.849 3.089 1.00 90.50 85 LYS A O 1
ATOM 689 N N . PRO A 1 86 ? 9.204 -12.924 4.890 1.00 90.44 86 PRO A N 1
ATOM 690 C CA . PRO A 1 86 ? 8.653 -11.737 5.527 1.00 90.44 86 PRO A CA 1
ATOM 691 C C . PRO A 1 86 ? 8.903 -10.494 4.669 1.00 90.44 86 PRO A C 1
ATOM 693 O O . PRO A 1 86 ? 9.983 -9.915 4.708 1.00 90.44 86 PRO A O 1
ATOM 696 N N . ASP A 1 87 ? 7.915 -10.086 3.892 1.00 94.94 87 ASP A N 1
ATOM 697 C CA . ASP A 1 87 ? 7.903 -8.877 3.073 1.00 94.94 87 ASP A CA 1
ATOM 698 C C . ASP A 1 87 ? 6.664 -8.028 3.415 1.00 94.94 87 ASP A C 1
ATOM 700 O O . ASP A 1 87 ? 6.080 -8.186 4.497 1.00 94.94 87 ASP A O 1
ATOM 704 N N . LEU A 1 88 ? 6.277 -7.084 2.551 1.00 96.75 88 LEU A N 1
ATOM 705 C CA . LEU A 1 88 ? 5.099 -6.252 2.789 1.00 96.75 88 LEU A CA 1
ATOM 706 C C . LEU A 1 88 ? 3.830 -7.096 2.993 1.00 96.75 88 LEU A C 1
ATOM 708 O O . LEU A 1 88 ? 3.044 -6.768 3.881 1.00 96.75 88 LEU A O 1
ATOM 712 N N . GLY A 1 89 ? 3.660 -8.209 2.273 1.00 96.94 89 GLY A N 1
ATOM 713 C CA . GLY A 1 89 ? 2.507 -9.101 2.421 1.00 96.94 89 GLY A CA 1
ATOM 714 C C . GLY A 1 89 ? 2.374 -9.650 3.845 1.00 96.94 89 GLY A C 1
ATOM 715 O O . GLY A 1 89 ? 1.284 -9.664 4.419 1.00 96.94 89 GLY A O 1
ATOM 716 N N . ALA A 1 90 ? 3.493 -9.993 4.491 1.00 96.88 90 ALA A N 1
ATOM 717 C CA . ALA A 1 90 ? 3.504 -10.433 5.891 1.00 96.88 90 ALA A CA 1
ATOM 718 C C . ALA A 1 90 ? 3.095 -9.331 6.882 1.00 96.88 90 ALA A C 1
ATOM 720 O O . ALA A 1 90 ? 2.446 -9.607 7.899 1.00 96.88 90 ALA A O 1
ATOM 721 N N . VAL A 1 91 ? 3.440 -8.075 6.590 1.00 97.31 91 VAL A N 1
ATOM 722 C CA . VAL A 1 91 ? 3.020 -6.921 7.397 1.00 97.31 91 VAL A CA 1
ATOM 723 C C . VAL A 1 91 ? 1.529 -6.649 7.208 1.00 97.31 91 VAL A C 1
ATOM 725 O O . VAL A 1 91 ? 0.822 -6.436 8.192 1.00 97.31 91 VAL A O 1
ATOM 728 N N . ILE A 1 92 ? 1.027 -6.721 5.976 1.00 98.00 92 ILE A N 1
ATOM 729 C CA . ILE A 1 92 ? -0.395 -6.533 5.670 1.00 98.00 92 ILE A CA 1
ATOM 730 C C . ILE A 1 92 ? 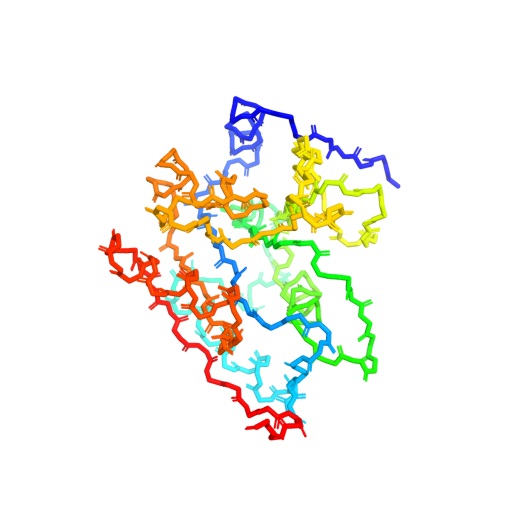-1.253 -7.615 6.323 1.00 98.00 92 ILE A C 1
ATOM 732 O O . ILE A 1 92 ? -2.237 -7.288 6.989 1.00 98.00 92 ILE A O 1
ATOM 736 N N . HIS A 1 93 ? -0.842 -8.881 6.239 1.00 97.25 93 HIS A N 1
ATOM 737 C CA . HIS A 1 93 ? -1.529 -9.975 6.918 1.00 97.25 93 HIS A CA 1
ATOM 738 C C . HIS A 1 93 ? -1.586 -9.756 8.442 1.00 97.25 93 HIS A C 1
ATOM 740 O O . HIS A 1 93 ? -2.635 -9.936 9.065 1.00 97.25 93 HIS A O 1
ATOM 746 N N . TYR A 1 94 ? -0.492 -9.282 9.053 1.00 96.31 94 TYR A N 1
ATOM 747 C CA . TYR A 1 94 ? -0.486 -8.893 10.467 1.00 96.31 94 TYR A CA 1
ATOM 748 C C . TYR A 1 94 ? -1.483 -7.768 10.771 1.00 96.31 94 TYR A C 1
ATOM 750 O O . TYR A 1 94 ? -2.247 -7.872 11.735 1.00 96.31 94 TYR A O 1
ATOM 758 N N . VAL A 1 95 ? -1.499 -6.710 9.955 1.00 95.44 95 VAL A N 1
ATOM 759 C CA . VAL A 1 95 ? -2.423 -5.580 10.117 1.00 95.44 95 VAL A CA 1
ATOM 760 C C . VAL A 1 95 ? -3.873 -6.048 10.003 1.00 95.44 95 VAL A C 1
ATOM 762 O O . VAL A 1 95 ? -4.687 -5.698 10.860 1.00 95.44 95 VAL A O 1
ATOM 765 N N . LYS A 1 96 ? -4.186 -6.901 9.020 1.00 94.12 96 LYS A N 1
ATOM 766 C CA . LYS A 1 96 ? -5.516 -7.498 8.854 1.00 94.12 96 LYS A CA 1
ATOM 767 C C . LYS A 1 96 ? -5.921 -8.316 10.076 1.00 94.12 96 LYS A C 1
ATOM 769 O O . LYS A 1 96 ? -6.989 -8.085 10.631 1.00 94.12 96 LYS A O 1
ATOM 774 N N . LYS A 1 97 ? -5.048 -9.202 10.560 1.00 93.31 97 LYS A N 1
ATOM 775 C CA . LYS A 1 97 ? -5.327 -10.054 11.724 1.00 93.31 97 LYS A CA 1
ATOM 776 C C . LYS A 1 97 ? -5.502 -9.265 13.025 1.00 93.31 97 LYS A C 1
ATOM 778 O O . LYS A 1 97 ? -6.331 -9.636 13.849 1.00 93.31 97 LYS A O 1
ATOM 783 N N . LYS A 1 98 ? -4.707 -8.210 13.239 1.00 91.44 98 LYS A N 1
ATOM 784 C CA . LYS A 1 98 ? -4.705 -7.449 14.498 1.00 91.44 98 LYS A CA 1
ATOM 785 C C . LYS A 1 98 ? -5.776 -6.359 14.554 1.00 91.44 98 LYS A C 1
ATOM 787 O O . LYS A 1 98 ? -6.348 -6.149 15.619 1.00 91.44 98 LYS A O 1
ATOM 792 N N . TYR A 1 99 ? -6.016 -5.656 13.447 1.00 89.38 99 TYR A N 1
ATOM 793 C CA . TYR A 1 99 ? -6.875 -4.465 13.419 1.00 89.38 99 TYR A CA 1
ATOM 794 C C . TYR A 1 99 ? -8.140 -4.634 12.572 1.00 89.38 99 TYR A C 1
ATOM 796 O O . TYR A 1 99 ? -9.021 -3.786 12.653 1.00 89.38 99 TYR A O 1
ATOM 804 N N . ASN A 1 100 ? -8.225 -5.693 11.759 1.00 91.00 100 ASN A N 1
ATOM 805 C CA . ASN A 1 100 ? -9.332 -5.986 10.846 1.00 91.00 100 ASN A CA 1
ATOM 806 C C . ASN A 1 100 ? -9.876 -4.776 10.042 1.00 91.00 100 ASN A C 1
ATOM 808 O O . ASN A 1 100 ? -11.092 -4.574 10.011 1.00 91.00 100 ASN A O 1
ATOM 812 N N . PRO A 1 101 ? -9.024 -3.953 9.393 1.00 93.50 101 PRO A N 1
ATOM 813 C CA . PRO A 1 101 ? -9.507 -2.923 8.480 1.00 93.50 101 PRO A CA 1
ATOM 814 C C . PRO A 1 101 ? -10.140 -3.555 7.234 1.00 93.50 101 PRO A C 1
ATOM 816 O O . PRO A 1 101 ? -9.893 -4.727 6.922 1.00 93.50 101 PRO A O 1
ATOM 819 N N . ILE A 1 102 ? -10.876 -2.742 6.471 1.00 95.19 102 ILE A N 1
ATOM 820 C CA . ILE A 1 102 ? -11.180 -3.080 5.078 1.00 95.19 102 ILE A CA 1
ATOM 821 C C . ILE A 1 102 ? -9.863 -3.073 4.299 1.00 95.19 102 ILE A C 1
ATOM 823 O O . ILE A 1 102 ? -9.163 -2.062 4.256 1.00 95.19 102 ILE A O 1
ATOM 827 N N . LEU A 1 103 ? -9.510 -4.202 3.699 1.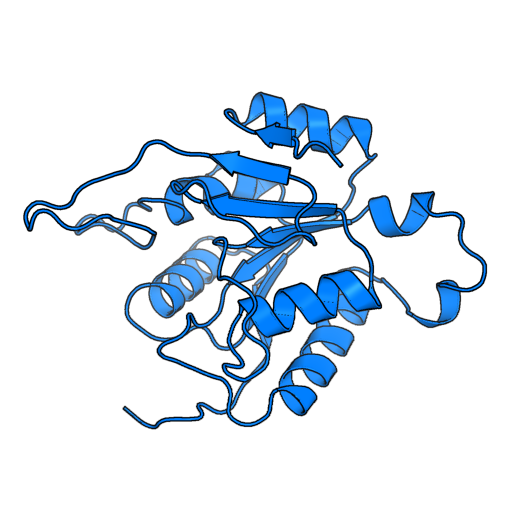00 96.88 103 LEU A N 1
ATOM 828 C CA . LEU A 1 103 ? -8.268 -4.389 2.968 1.00 96.88 103 LEU A CA 1
ATOM 829 C C . LEU A 1 103 ? -8.531 -4.430 1.464 1.00 96.88 103 LEU A C 1
ATOM 831 O O . LEU A 1 103 ? -9.275 -5.278 0.966 1.00 96.88 103 LEU A O 1
ATOM 835 N N . VAL A 1 104 ? -7.873 -3.522 0.746 1.00 98.31 104 VAL A N 1
ATOM 836 C CA . VAL A 1 104 ? -7.931 -3.410 -0.709 1.00 98.31 104 VAL A CA 1
ATOM 837 C C . VAL A 1 104 ? -6.549 -3.689 -1.294 1.00 98.31 104 VAL A C 1
ATOM 839 O O . VAL A 1 104 ? -5.605 -2.925 -1.081 1.00 98.31 104 VAL A O 1
ATOM 842 N N . SER A 1 105 ? -6.440 -4.772 -2.060 1.00 98.25 105 SER A N 1
ATOM 843 C CA . SER A 1 105 ? -5.260 -5.045 -2.889 1.00 98.25 105 SER A CA 1
ATOM 844 C C . SER A 1 105 ? -5.393 -4.339 -4.235 1.00 98.25 105 SER A C 1
ATOM 846 O O . SER A 1 105 ? -6.481 -4.282 -4.807 1.00 98.25 105 SER A O 1
ATOM 848 N N . VAL A 1 106 ? -4.300 -3.787 -4.756 1.00 98.19 106 VAL A N 1
ATOM 849 C CA . VAL A 1 106 ? -4.266 -3.142 -6.072 1.00 98.19 106 VAL A CA 1
ATOM 850 C C . VAL A 1 106 ? -3.333 -3.925 -6.982 1.00 98.19 106 VAL A C 1
ATOM 852 O O . VAL A 1 106 ? -2.116 -3.854 -6.839 1.00 98.19 106 VAL A O 1
ATOM 855 N N . GLN A 1 107 ? -3.896 -4.663 -7.935 1.00 96.25 107 GLN A N 1
ATOM 856 C CA . GLN A 1 107 ? -3.154 -5.645 -8.730 1.00 96.25 107 GLN A CA 1
ATOM 857 C C . GLN A 1 107 ? -3.775 -5.860 -10.114 1.00 96.25 107 GLN A C 1
ATOM 859 O O . GLN A 1 107 ? -4.959 -5.613 -10.316 1.00 96.25 107 GLN A O 1
ATOM 864 N N . CYS A 1 108 ? -2.983 -6.331 -11.080 1.00 95.62 108 CYS A N 1
ATOM 865 C CA . CYS A 1 108 ? -3.461 -6.677 -12.428 1.00 95.62 108 CYS A CA 1
ATOM 866 C C . CYS A 1 108 ? -3.586 -8.192 -12.677 1.00 95.62 108 CYS A C 1
ATOM 868 O O . CYS A 1 108 ? -4.061 -8.592 -13.738 1.00 95.62 108 CYS A O 1
ATOM 870 N N . TRP A 1 109 ? -3.203 -9.034 -11.711 1.00 93.81 109 TRP A N 1
ATOM 871 C CA . TRP A 1 109 ? -3.296 -10.497 -11.791 1.00 93.81 109 TRP A CA 1
ATOM 872 C C . TRP A 1 109 ? -4.484 -11.047 -10.984 1.00 93.81 109 TRP A C 1
ATOM 874 O O . TRP A 1 109 ? -5.134 -10.323 -10.223 1.00 93.81 109 TRP A O 1
ATOM 884 N N . LYS A 1 110 ? -4.808 -12.329 -11.195 1.00 90.62 110 LYS A N 1
ATOM 885 C CA . LYS A 1 110 ? -6.056 -12.950 -10.716 1.00 90.62 110 LYS A CA 1
ATOM 886 C C . LYS A 1 110 ? -5.956 -13.512 -9.302 1.00 90.62 110 LYS A C 1
ATOM 888 O O . LYS A 1 110 ? -6.979 -13.653 -8.644 1.00 90.62 110 LYS A O 1
ATOM 893 N N . GLU A 1 111 ? -4.757 -13.869 -8.871 1.00 92.31 111 GLU A N 1
ATOM 894 C CA . GLU A 1 111 ? -4.477 -14.502 -7.589 1.00 92.31 111 GLU A CA 1
ATOM 895 C C . GLU A 1 111 ? -4.405 -13.458 -6.470 1.00 92.31 111 GLU A C 1
ATOM 897 O O . GLU A 1 111 ? -3.658 -12.488 -6.561 1.00 92.31 111 GLU A O 1
ATOM 902 N N . PHE A 1 112 ? -5.162 -13.656 -5.399 1.00 94.25 112 PHE A N 1
ATOM 903 C CA . PHE A 1 112 ? -5.173 -12.789 -4.221 1.00 94.25 112 PHE A CA 1
ATOM 904 C C . PHE A 1 112 ? -5.292 -13.650 -2.963 1.00 94.25 112 PHE A C 1
ATOM 906 O O . PHE A 1 112 ? -5.803 -14.771 -3.016 1.00 94.25 112 PHE A O 1
ATOM 913 N N . ASP A 1 113 ? -4.834 -13.121 -1.832 1.00 94.75 113 ASP A N 1
ATOM 914 C CA . ASP A 1 113 ? -4.916 -13.831 -0.560 1.00 94.75 113 ASP A CA 1
ATOM 915 C C . ASP A 1 113 ? -6.346 -13.842 -0.006 1.00 94.75 113 ASP A C 1
ATOM 917 O O . ASP A 1 113 ? -7.097 -12.878 -0.151 1.00 94.75 113 ASP A O 1
ATOM 921 N N . GLU A 1 114 ? -6.711 -14.903 0.719 1.00 94.75 114 GLU A N 1
ATOM 922 C CA . GLU A 1 114 ? -8.056 -15.065 1.301 1.00 94.75 114 GLU A CA 1
ATOM 923 C C . GLU A 1 114 ? -8.443 -13.961 2.300 1.00 94.75 114 GLU A C 1
ATOM 925 O O . GLU A 1 114 ? -9.625 -13.753 2.568 1.00 94.75 114 GLU A O 1
ATOM 930 N N . HIS A 1 115 ? -7.457 -13.256 2.861 1.00 94.75 115 HIS A N 1
ATOM 931 C CA . HIS A 1 115 ? -7.666 -12.184 3.833 1.00 94.75 115 HIS A CA 1
ATOM 932 C C . HIS A 1 115 ? -7.930 -10.810 3.186 1.00 94.75 115 HIS A C 1
ATOM 934 O O . HIS A 1 115 ? -8.144 -9.832 3.906 1.00 94.75 115 HIS A O 1
ATOM 940 N N . VAL A 1 116 ? -7.898 -10.719 1.852 1.00 96.56 116 VAL A N 1
ATOM 941 C CA . VAL A 1 116 ? -8.215 -9.508 1.085 1.00 96.56 116 VAL A CA 1
ATOM 942 C C . VAL A 1 116 ? -9.731 -9.375 0.925 1.00 96.56 116 VAL A C 1
ATOM 944 O O . VAL A 1 116 ? -10.392 -10.287 0.434 1.00 96.56 116 VAL A O 1
ATOM 947 N N . ASP A 1 117 ? -10.290 -8.217 1.290 1.00 96.38 117 ASP A N 1
ATOM 948 C CA . ASP A 1 117 ? -11.737 -7.979 1.195 1.00 96.38 117 ASP A CA 1
ATOM 949 C C . ASP A 1 117 ? -12.153 -7.528 -0.222 1.00 96.38 117 ASP A C 1
ATOM 951 O O . ASP A 1 117 ? -13.213 -7.912 -0.729 1.00 96.38 117 ASP A O 1
ATOM 955 N N . TYR A 1 118 ? -11.310 -6.713 -0.869 1.00 97.94 118 TYR A N 1
ATOM 956 C CA . TYR A 1 118 ? -11.548 -6.170 -2.208 1.00 97.94 118 TYR A CA 1
ATOM 957 C C . TYR A 1 118 ? -10.281 -6.179 -3.067 1.00 97.94 118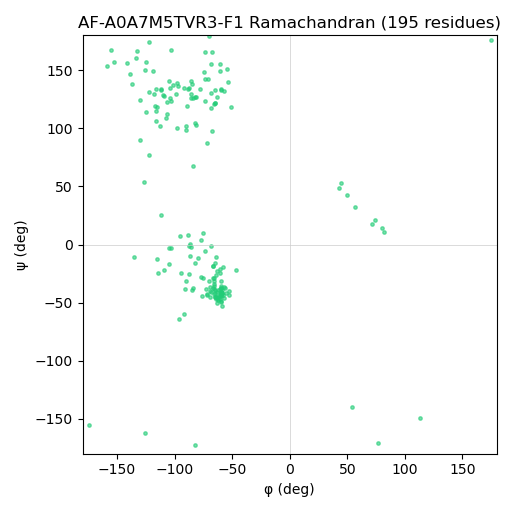 TYR A C 1
ATOM 959 O O . TYR A 1 118 ? -9.176 -5.922 -2.584 1.00 97.94 118 TYR A O 1
ATOM 967 N N . VAL A 1 119 ? -10.455 -6.388 -4.372 1.00 98.12 119 VAL A N 1
ATOM 968 C CA . VAL A 1 119 ? -9.371 -6.289 -5.361 1.00 98.12 119 VAL A CA 1
ATOM 969 C C . VAL A 1 119 ? -9.661 -5.139 -6.307 1.00 98.12 119 VAL A C 1
ATOM 971 O O . VAL A 1 119 ? -10.650 -5.164 -7.041 1.00 98.12 119 VAL A O 1
ATOM 974 N N . TRP A 1 120 ? -8.785 -4.140 -6.325 1.00 98.25 120 TRP A N 1
ATOM 975 C CA . TRP A 1 120 ? -8.797 -3.092 -7.330 1.00 98.25 120 TRP A CA 1
ATOM 976 C C . TRP A 1 120 ? -7.939 -3.487 -8.520 1.00 98.25 120 TRP A C 1
ATOM 978 O O . TRP A 1 120 ? -6.711 -3.395 -8.504 1.00 98.25 120 TRP A O 1
ATOM 988 N N . THR A 1 121 ? -8.623 -3.922 -9.574 1.00 97.12 121 THR A N 1
ATOM 989 C CA . THR A 1 121 ? -7.983 -4.351 -10.812 1.00 97.12 121 THR A CA 1
ATOM 990 C C . THR A 1 121 ? -7.700 -3.176 -11.730 1.00 97.12 121 THR A C 1
ATOM 992 O O . THR A 1 121 ? -8.572 -2.331 -11.940 1.00 97.12 121 THR A O 1
ATOM 995 N N . TYR A 1 122 ? -6.521 -3.173 -12.343 1.00 95.62 122 TYR A N 1
ATOM 996 C CA . TYR A 1 122 ? -6.168 -2.271 -13.437 1.00 95.62 122 TYR A CA 1
ATOM 997 C C . TYR A 1 122 ? -5.694 -3.071 -14.661 1.00 95.62 122 TYR A C 1
ATOM 999 O O . TYR A 1 122 ? -5.265 -4.218 -14.504 1.00 95.62 122 TYR A O 1
ATOM 1007 N N . PRO A 1 123 ? -5.776 -2.505 -15.882 1.00 95.50 123 PRO A N 1
ATOM 1008 C CA . PRO A 1 123 ? -5.293 -3.182 -17.080 1.00 95.50 123 PRO A CA 1
ATOM 1009 C C . PRO A 1 123 ? -3.798 -3.493 -16.988 1.00 95.50 123 PRO A C 1
ATOM 1011 O O . PRO A 1 123 ? -3.006 -2.619 -16.631 1.00 95.50 123 PRO A O 1
ATOM 1014 N N . GLU A 1 124 ? -3.415 -4.717 -17.348 1.00 95.50 124 GLU A N 1
ATOM 1015 C CA . GLU A 1 124 ? -2.011 -5.112 -17.440 1.00 95.50 124 GLU A CA 1
ATOM 1016 C C . GLU A 1 124 ? -1.259 -4.193 -18.415 1.00 95.50 124 GLU A C 1
ATOM 1018 O O . GLU A 1 124 ? -1.723 -3.909 -19.521 1.00 95.50 124 GLU A O 1
ATOM 1023 N N . GLN A 1 125 ? -0.094 -3.709 -17.989 1.00 94.81 125 GLN A N 1
ATOM 1024 C CA . GLN A 1 125 ? 0.790 -2.879 -18.802 1.00 94.81 125 GLN A CA 1
ATOM 1025 C C . GLN A 1 125 ? 2.055 -3.671 -19.114 1.00 94.81 125 GLN A C 1
ATOM 1027 O O . GLN A 1 125 ? 2.664 -4.249 -18.214 1.00 94.81 125 GLN A O 1
ATOM 1032 N N . ILE A 1 126 ? 2.471 -3.671 -20.378 1.00 94.69 126 ILE A N 1
ATOM 1033 C CA . ILE A 1 126 ? 3.674 -4.357 -20.849 1.00 94.69 126 ILE A CA 1
ATOM 1034 C C . ILE A 1 126 ? 4.715 -3.302 -21.226 1.00 94.69 126 ILE A C 1
ATOM 1036 O O . ILE A 1 126 ? 4.420 -2.366 -21.962 1.00 94.69 126 ILE A O 1
ATOM 1040 N N . SER A 1 127 ? 5.927 -3.439 -20.695 1.00 91.69 127 SER A N 1
ATOM 1041 C CA . SER A 1 127 ? 7.073 -2.599 -21.065 1.00 91.69 127 SER A CA 1
ATOM 1042 C C . SER A 1 127 ? 7.608 -2.954 -22.453 1.00 91.69 127 SER A C 1
ATOM 1044 O O . SER A 1 127 ? 7.377 -4.057 -22.943 1.00 91.69 127 SER A O 1
ATOM 1046 N N . ASP A 1 128 ? 8.440 -2.085 -23.030 1.00 90.69 128 ASP A N 1
ATOM 1047 C CA . ASP A 1 128 ? 9.096 -2.316 -24.331 1.00 90.69 128 ASP A CA 1
ATOM 1048 C C . ASP A 1 128 ? 9.954 -3.597 -24.371 1.00 90.69 128 ASP A C 1
ATOM 1050 O O . ASP A 1 128 ? 10.250 -4.136 -25.433 1.00 90.69 128 ASP A O 1
ATOM 1054 N N . GLN A 1 129 ? 10.333 -4.121 -23.200 1.00 91.88 129 GLN A N 1
ATOM 1055 C CA . GLN A 1 129 ? 11.058 -5.385 -23.041 1.00 91.88 129 GLN A CA 1
ATOM 1056 C C . GLN A 1 129 ? 10.136 -6.614 -22.935 1.00 91.88 129 GLN A C 1
ATOM 1058 O O . GLN A 1 129 ? 10.601 -7.697 -22.579 1.00 91.88 129 GLN A O 1
ATOM 1063 N N . GLY A 1 130 ? 8.830 -6.456 -23.157 1.00 93.19 130 GLY A N 1
ATOM 1064 C CA . GLY A 1 130 ? 7.842 -7.528 -23.030 1.00 93.19 130 GLY A CA 1
ATOM 1065 C C . GLY A 1 130 ? 7.565 -7.959 -21.585 1.00 93.19 130 GLY A C 1
ATOM 1066 O O . GLY A 1 130 ? 7.062 -9.055 -21.359 1.00 93.19 130 GLY A O 1
ATOM 1067 N N . ARG A 1 131 ? 7.920 -7.138 -20.585 1.00 92.06 131 ARG A N 1
ATOM 1068 C CA . ARG A 1 131 ? 7.708 -7.450 -19.157 1.00 92.06 131 ARG A CA 1
ATOM 1069 C C . ARG A 1 131 ? 6.500 -6.715 -18.601 1.00 92.06 131 ARG A C 1
ATOM 1071 O O . ARG A 1 131 ? 6.384 -5.513 -18.839 1.00 92.06 131 ARG A O 1
ATOM 1078 N N . VAL A 1 132 ? 5.692 -7.408 -17.799 1.00 93.06 132 VAL A N 1
ATOM 1079 C CA . VAL A 1 132 ? 4.584 -6.815 -17.035 1.00 93.06 132 VAL A CA 1
ATOM 1080 C C . VAL A 1 132 ? 5.102 -5.739 -16.076 1.00 93.06 132 VAL A C 1
ATOM 1082 O O . VAL A 1 132 ? 6.087 -5.939 -15.358 1.00 93.06 132 VAL A O 1
ATOM 1085 N N . ILE A 1 133 ? 4.431 -4.590 -16.071 1.00 93.75 133 ILE A N 1
ATOM 1086 C CA . ILE A 1 133 ? 4.688 -3.453 -15.190 1.00 93.75 133 ILE A CA 1
ATOM 1087 C C . ILE A 1 133 ? 3.700 -3.516 -14.024 1.00 93.75 133 ILE A C 1
ATOM 1089 O O . ILE A 1 133 ? 2.550 -3.097 -14.137 1.00 93.75 133 ILE A O 1
ATOM 1093 N N . TYR A 1 134 ? 4.171 -4.014 -12.883 1.00 93.06 134 TYR A N 1
ATOM 1094 C CA . TYR A 1 134 ? 3.365 -4.110 -11.661 1.00 93.06 134 TYR A CA 1
ATOM 1095 C C . TYR A 1 134 ? 3.211 -2.767 -10.932 1.00 93.06 134 TYR A C 1
ATOM 1097 O O . TYR A 1 134 ? 2.219 -2.530 -10.251 1.00 93.06 134 TYR A O 1
ATOM 1105 N N . GLY A 1 135 ? 4.185 -1.871 -11.082 1.00 95.38 135 GLY A N 1
ATOM 1106 C CA . GLY A 1 135 ? 4.233 -0.588 -10.391 1.00 95.38 135 GLY A CA 1
ATOM 1107 C C . GLY A 1 135 ? 5.538 0.154 -10.666 1.00 95.38 135 GLY A C 1
ATOM 1108 O O . GLY A 1 135 ? 6.446 -0.359 -11.325 1.00 95.38 135 GLY A O 1
ATOM 1109 N N . GLY A 1 136 ? 5.633 1.370 -10.148 1.00 95.56 136 GLY A N 1
ATOM 1110 C CA . GLY A 1 136 ? 6.774 2.261 -10.263 1.00 95.56 136 GLY A CA 1
ATOM 1111 C C . GLY A 1 136 ? 6.461 3.503 -11.087 1.00 95.56 136 GLY A C 1
ATOM 1112 O O . GLY A 1 136 ? 5.343 4.014 -11.093 1.00 95.56 136 GLY A O 1
ATOM 1113 N N . PHE A 1 137 ? 7.495 4.007 -11.758 1.00 96.19 137 PHE A N 1
ATOM 1114 C CA . PHE A 1 137 ? 7.452 5.255 -12.512 1.00 96.19 137 PHE A CA 1
ATOM 1115 C C . PHE A 1 137 ? 8.159 5.077 -13.848 1.00 96.19 137 PHE A C 1
ATOM 1117 O O . PHE A 1 137 ? 9.241 4.475 -13.885 1.00 96.19 137 PHE A O 1
ATOM 1124 N N . ASP A 1 138 ? 7.570 5.631 -14.903 1.00 94.38 138 ASP A N 1
ATOM 1125 C CA . ASP A 1 138 ? 8.186 5.701 -16.226 1.00 94.38 138 ASP A CA 1
ATOM 1126 C C . ASP A 1 138 ? 9.376 6.684 -16.260 1.00 94.38 138 ASP A C 1
ATOM 1128 O O . ASP A 1 138 ? 9.738 7.317 -15.261 1.00 94.38 138 ASP A O 1
ATOM 1132 N N . GLU A 1 139 ? 10.012 6.811 -17.424 1.00 91.62 139 GLU A N 1
ATOM 1133 C CA . GLU A 1 139 ? 11.161 7.704 -17.631 1.00 91.62 139 GLU A CA 1
ATOM 1134 C C . GLU A 1 139 ? 10.820 9.189 -17.444 1.00 91.62 139 GLU A C 1
ATOM 1136 O O . GLU A 1 139 ? 11.694 9.991 -17.121 1.00 91.62 139 GLU A O 1
ATOM 1141 N N . LYS A 1 140 ? 9.542 9.560 -17.592 1.00 93.38 140 LYS A N 1
ATOM 1142 C CA . LYS A 1 140 ? 9.036 10.924 -17.382 1.00 93.38 140 LYS A CA 1
ATOM 1143 C C . LYS A 1 140 ? 8.669 11.181 -15.918 1.00 93.38 140 LYS A C 1
ATOM 1145 O O . LYS A 1 140 ? 8.228 12.278 -15.580 1.00 93.38 140 LYS A O 1
ATOM 1150 N N . GLY A 1 141 ? 8.846 10.188 -15.045 1.00 92.75 141 GLY A N 1
ATOM 1151 C CA . GLY A 1 141 ? 8.478 10.268 -13.638 1.00 92.75 141 GLY A CA 1
ATOM 1152 C C . GLY A 1 141 ? 6.970 10.184 -13.400 1.00 92.75 141 GLY A C 1
ATOM 1153 O O . GLY A 1 141 ? 6.507 10.620 -12.346 1.00 92.75 141 GLY A O 1
ATOM 1154 N N . LYS A 1 142 ? 6.197 9.644 -14.350 1.00 95.62 142 LYS A N 1
ATOM 1155 C CA . LYS A 1 142 ? 4.764 9.393 -14.182 1.00 95.62 142 LYS A CA 1
ATOM 1156 C C . LYS A 1 142 ? 4.545 8.014 -13.542 1.00 95.62 142 LYS A C 1
ATOM 1158 O O . LYS A 1 142 ? 5.173 7.049 -13.982 1.00 95.62 142 LYS A O 1
ATOM 1163 N N . PRO A 1 143 ? 3.659 7.893 -12.535 1.00 97.00 143 PRO A N 1
ATOM 1164 C CA . PRO A 1 143 ? 3.244 6.601 -11.994 1.00 97.00 143 PRO A CA 1
ATOM 1165 C C . PRO A 1 143 ? 2.721 5.641 -13.074 1.00 97.00 143 PRO A C 1
ATOM 1167 O O . PRO A 1 143 ? 1.960 6.052 -13.952 1.00 97.00 143 PRO A O 1
ATOM 1170 N N . VAL A 1 144 ? 3.074 4.360 -12.969 1.00 97.25 144 VAL A N 1
ATOM 1171 C CA . VAL A 1 144 ? 2.617 3.270 -13.857 1.00 97.25 144 VAL A CA 1
ATOM 1172 C C . VAL A 1 144 ? 2.154 2.057 -13.046 1.00 97.25 144 VAL A C 1
ATOM 1174 O O . VAL A 1 144 ? 2.406 1.988 -11.843 1.00 97.25 144 VAL A O 1
ATOM 1177 N N . GLY A 1 145 ? 1.458 1.106 -13.680 1.00 96.69 145 GLY A N 1
ATOM 1178 C CA . GLY A 1 145 ? 0.932 -0.089 -13.002 1.00 96.69 145 GLY A CA 1
ATOM 1179 C C . GLY A 1 145 ? 0.074 0.243 -11.771 1.00 96.69 145 GLY A C 1
ATOM 1180 O O . GLY A 1 145 ? -0.667 1.230 -11.774 1.00 96.69 145 GLY A O 1
ATOM 1181 N N . GLY A 1 146 ? 0.211 -0.532 -10.693 1.00 97.25 146 GLY A N 1
ATOM 1182 C CA . GLY A 1 146 ? -0.529 -0.325 -9.442 1.00 97.25 146 GLY A CA 1
ATOM 1183 C C . GLY A 1 146 ? -0.268 1.042 -8.809 1.00 97.25 146 GLY A C 1
ATOM 1184 O O . GLY A 1 146 ? -1.200 1.686 -8.328 1.00 97.25 146 GLY A O 1
ATOM 1185 N N . THR A 1 147 ? 0.961 1.555 -8.921 1.00 98.06 147 THR A N 1
ATOM 1186 C CA . THR A 1 147 ? 1.338 2.893 -8.440 1.00 98.06 147 THR A CA 1
ATOM 1187 C C . THR A 1 147 ? 0.477 3.988 -9.058 1.00 98.06 147 THR A C 1
ATOM 1189 O O . THR A 1 147 ? 0.102 4.933 -8.370 1.00 98.06 147 THR A O 1
ATOM 1192 N N . SER A 1 148 ? 0.092 3.855 -10.331 1.00 98.06 148 SER A N 1
ATOM 1193 C CA . SER A 1 148 ? -0.802 4.822 -10.986 1.00 98.06 148 SER A CA 1
ATOM 1194 C C . SER A 1 148 ? -2.223 4.849 -10.424 1.00 98.06 148 SER A C 1
ATOM 1196 O O . SER A 1 148 ? -2.928 5.837 -10.609 1.00 98.06 148 SER A O 1
ATOM 1198 N N . VAL A 1 149 ? -2.625 3.798 -9.709 1.00 98.25 149 VAL A N 1
ATOM 1199 C CA . VAL A 1 149 ? -3.943 3.675 -9.088 1.00 98.25 149 VAL A CA 1
ATOM 1200 C C . VAL A 1 149 ? -3.904 4.214 -7.658 1.00 98.25 149 VAL A C 1
ATOM 1202 O O . VAL A 1 149 ? -4.591 5.190 -7.359 1.00 98.25 149 VAL A O 1
ATOM 1205 N N . TYR A 1 150 ? -3.073 3.643 -6.776 1.00 98.06 150 TYR A N 1
ATOM 1206 C CA . TYR A 1 150 ? -3.052 4.032 -5.355 1.00 98.06 150 TYR A CA 1
ATOM 1207 C C . TYR A 1 150 ? -2.275 5.323 -5.054 1.00 98.06 150 TYR A C 1
ATOM 1209 O O . TYR A 1 150 ? -2.412 5.868 -3.962 1.00 98.06 150 TYR A O 1
ATOM 1217 N N . LEU A 1 151 ? -1.497 5.847 -6.008 1.00 98.12 151 LEU A N 1
ATOM 1218 C CA . LEU A 1 151 ? -0.955 7.212 -5.974 1.00 98.12 151 LEU A CA 1
ATOM 1219 C C . LEU A 1 151 ? -1.574 8.100 -7.068 1.00 98.12 151 LEU A C 1
ATOM 1221 O O . LEU A 1 151 ? -0.960 9.087 -7.474 1.00 98.12 151 LEU A O 1
ATOM 1225 N N . SER A 1 152 ? -2.787 7.793 -7.541 1.00 98.06 152 SER A N 1
ATOM 1226 C CA . SER A 1 152 ? -3.571 8.732 -8.362 1.00 98.06 152 SER A CA 1
ATOM 1227 C C . SER A 1 152 ? -3.871 10.024 -7.594 1.00 98.06 152 SER A C 1
ATOM 1229 O O . SER A 1 152 ? -3.877 10.043 -6.361 1.00 98.06 152 SER A O 1
ATOM 1231 N N . GLU A 1 153 ? -4.112 11.123 -8.310 1.00 97.94 153 GLU A N 1
ATOM 1232 C CA . GLU A 1 153 ? -4.394 12.425 -7.692 1.00 97.94 153 GLU A CA 1
ATOM 1233 C C . GLU A 1 153 ? -5.640 12.364 -6.794 1.00 97.94 153 GLU A C 1
ATOM 1235 O O . GLU A 1 153 ? -5.682 12.958 -5.715 1.00 97.94 153 GLU A O 1
ATOM 1240 N N . GLU A 1 154 ? -6.649 11.610 -7.219 1.00 98.00 154 GLU A N 1
ATOM 1241 C CA . GLU A 1 154 ? -7.881 11.399 -6.479 1.00 98.00 154 GLU A CA 1
ATOM 1242 C C . GLU A 1 154 ? -7.626 10.655 -5.168 1.00 98.00 154 GLU A C 1
ATOM 1244 O O . GLU A 1 154 ? -8.114 11.090 -4.127 1.00 98.00 154 GLU A O 1
ATOM 1249 N N . ILE A 1 155 ? -6.814 9.592 -5.183 1.00 98.12 155 ILE A N 1
ATOM 1250 C CA . ILE A 1 155 ? -6.479 8.848 -3.963 1.00 98.12 155 ILE A CA 1
ATOM 1251 C C . ILE A 1 155 ? -5.607 9.681 -3.028 1.00 98.12 155 ILE A C 1
ATOM 1253 O O . ILE A 1 155 ? -5.874 9.711 -1.828 1.00 98.12 155 ILE A O 1
ATOM 1257 N N . GLN A 1 156 ? -4.631 10.428 -3.553 1.00 98.12 156 GLN A N 1
ATOM 1258 C CA . GLN A 1 156 ? -3.776 11.311 -2.750 1.00 98.12 156 GLN A CA 1
ATOM 1259 C C . GLN A 1 156 ? -4.584 12.281 -1.876 1.00 98.12 156 GLN A C 1
ATOM 1261 O O . GLN A 1 156 ? -4.245 12.477 -0.711 1.00 98.12 156 GLN A O 1
ATOM 1266 N N . LYS A 1 157 ? -5.687 12.831 -2.400 1.00 97.81 157 LYS A N 1
ATOM 1267 C CA . LYS A 1 157 ? -6.585 13.742 -1.664 1.00 97.81 157 LYS A CA 1
ATOM 1268 C C . LYS A 1 157 ? -7.332 13.070 -0.505 1.00 97.81 157 LYS A C 1
ATOM 1270 O O . LYS A 1 157 ? -7.854 13.766 0.361 1.00 97.81 157 LYS A O 1
ATOM 1275 N N . MET A 1 158 ? -7.408 11.740 -0.496 1.00 97.19 158 MET A N 1
ATOM 1276 C CA . MET A 1 158 ? -8.132 10.947 0.504 1.00 97.19 158 MET A CA 1
ATOM 1277 C C . MET A 1 158 ? -7.204 10.263 1.512 1.00 97.19 158 MET A C 1
ATOM 1279 O O . MET A 1 158 ? -7.669 9.809 2.560 1.00 97.19 158 MET A O 1
ATOM 1283 N N . LEU A 1 159 ? -5.907 10.164 1.205 1.00 97.88 159 LEU A N 1
ATOM 1284 C CA . LEU A 1 159 ? -4.945 9.482 2.060 1.00 97.88 159 LEU A CA 1
ATOM 1285 C C . LEU A 1 159 ? -4.793 10.204 3.399 1.00 97.88 159 LEU A C 1
ATOM 1287 O O . LEU A 1 159 ? -4.390 11.359 3.487 1.00 97.88 159 LEU A O 1
ATOM 1291 N N . THR A 1 160 ? -5.063 9.463 4.467 1.00 97.44 160 THR A N 1
ATOM 1292 C CA . THR A 1 160 ? -4.727 9.849 5.838 1.00 97.44 160 THR A CA 1
ATOM 1293 C C . THR A 1 160 ? -3.222 9.752 6.071 1.00 97.44 160 THR A C 1
ATOM 1295 O O . THR A 1 160 ? -2.631 10.625 6.710 1.00 97.44 160 THR A O 1
ATOM 1298 N N . ALA A 1 161 ? -2.608 8.673 5.584 1.00 98.06 161 ALA A N 1
ATOM 1299 C CA . ALA A 1 161 ? -1.183 8.424 5.725 1.00 98.06 161 ALA A CA 1
ATOM 1300 C C . ALA A 1 161 ? -0.670 7.443 4.667 1.00 98.06 161 ALA A C 1
ATOM 1302 O O . ALA A 1 161 ? -1.405 6.572 4.191 1.00 98.06 161 ALA A O 1
ATOM 1303 N N . VAL A 1 162 ? 0.618 7.570 4.362 1.00 98.69 162 VAL A N 1
ATOM 1304 C CA . VAL A 1 162 ? 1.414 6.570 3.652 1.00 98.69 162 VAL A CA 1
ATOM 1305 C C . VAL A 1 162 ? 2.357 5.929 4.666 1.00 98.69 162 VAL A C 1
ATOM 1307 O O . VAL A 1 162 ? 3.303 6.565 5.126 1.00 98.69 162 VAL A O 1
ATOM 1310 N N . PHE A 1 163 ? 2.106 4.677 5.031 1.00 98.50 163 PHE A N 1
ATOM 1311 C CA . PHE A 1 163 ? 2.996 3.885 5.870 1.00 98.50 163 PHE A CA 1
ATOM 1312 C C . PHE A 1 163 ? 4.101 3.294 4.999 1.00 98.50 163 PHE A C 1
ATOM 1314 O O . PHE A 1 163 ? 3.884 2.352 4.238 1.00 98.50 163 PHE A O 1
ATOM 1321 N N . ASN A 1 164 ? 5.289 3.879 5.102 1.00 98.44 164 ASN A N 1
ATOM 1322 C CA . ASN A 1 164 ? 6.480 3.425 4.406 1.00 98.44 164 ASN A CA 1
ATOM 1323 C C . ASN A 1 164 ? 7.226 2.402 5.269 1.00 98.44 164 ASN A C 1
ATOM 1325 O O . ASN A 1 164 ? 7.985 2.780 6.165 1.00 98.44 164 ASN A O 1
ATOM 1329 N N . VAL A 1 165 ? 7.030 1.114 4.990 1.00 97.94 165 VAL A N 1
ATOM 1330 C CA . VAL A 1 165 ? 7.700 -0.001 5.675 1.00 97.94 165 VAL A CA 1
ATOM 1331 C C . VAL A 1 165 ? 9.063 -0.255 5.043 1.00 97.94 165 VAL A C 1
ATOM 1333 O O . VAL A 1 165 ? 9.290 -1.257 4.359 1.00 97.94 165 VAL A O 1
ATOM 1336 N N . ASP A 1 166 ? 9.945 0.722 5.244 1.00 96.56 166 ASP A N 1
ATOM 1337 C CA . ASP A 1 166 ? 11.312 0.762 4.733 1.00 96.56 166 ASP A CA 1
ATOM 1338 C C . ASP A 1 166 ? 11.397 0.334 3.259 1.00 96.56 166 ASP A C 1
ATOM 1340 O O . ASP A 1 166 ? 12.130 -0.588 2.891 1.00 96.56 166 ASP A O 1
ATOM 1344 N N . ALA A 1 167 ? 10.578 0.972 2.417 1.00 95.75 167 ALA A N 1
ATOM 1345 C CA . ALA A 1 167 ? 10.483 0.652 1.003 1.00 95.75 167 ALA A CA 1
ATOM 1346 C C . ALA A 1 167 ? 11.808 0.958 0.285 1.00 95.75 167 ALA A C 1
ATOM 1348 O O . ALA A 1 167 ? 12.310 2.090 0.259 1.00 95.75 167 ALA A O 1
ATOM 1349 N N . ARG A 1 168 ? 12.376 -0.079 -0.329 1.00 94.12 168 ARG A N 1
ATOM 1350 C CA . ARG A 1 168 ? 13.666 -0.069 -1.022 1.00 94.12 168 ARG A CA 1
ATOM 1351 C C . ARG A 1 168 ? 13.512 -0.487 -2.482 1.00 94.12 168 ARG A C 1
ATOM 1353 O O . ARG A 1 168 ? 12.458 -0.914 -2.952 1.00 94.12 168 ARG A O 1
ATOM 1360 N N . GLY A 1 169 ? 14.616 -0.384 -3.213 1.00 91.00 169 GLY A N 1
ATOM 1361 C CA . GLY A 1 169 ? 14.698 -0.819 -4.599 1.00 91.00 169 GLY A CA 1
ATOM 1362 C C . GLY A 1 169 ? 14.029 0.146 -5.576 1.00 91.00 169 GLY A C 1
ATOM 1363 O O . GLY A 1 169 ? 13.654 1.268 -5.245 1.00 91.00 169 GLY A O 1
ATOM 1364 N N . ARG A 1 170 ? 13.913 -0.294 -6.832 1.00 90.88 170 ARG A N 1
ATOM 1365 C CA . ARG A 1 170 ? 13.549 0.581 -7.962 1.00 90.88 170 ARG A CA 1
ATOM 1366 C C . ARG A 1 170 ? 12.129 1.145 -7.892 1.00 90.88 170 ARG A C 1
ATOM 1368 O O . ARG A 1 170 ? 11.894 2.209 -8.456 1.00 90.88 170 ARG A O 1
ATOM 1375 N N . VAL A 1 171 ? 11.207 0.420 -7.260 1.00 93.06 171 VAL A N 1
ATOM 1376 C CA . VAL A 1 171 ? 9.795 0.810 -7.132 1.00 93.06 171 VAL A CA 1
ATOM 1377 C C . VAL A 1 171 ? 9.582 1.500 -5.790 1.00 93.06 171 VAL A C 1
ATOM 1379 O O . VAL A 1 171 ? 9.368 2.709 -5.773 1.00 93.06 171 VAL A O 1
ATOM 1382 N N . GLY A 1 172 ? 9.771 0.776 -4.682 1.00 94.38 172 GLY A N 1
ATOM 1383 C CA . GLY A 1 172 ? 9.460 1.271 -3.340 1.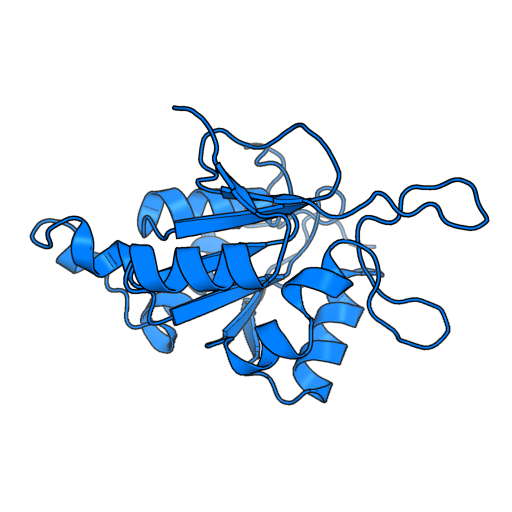00 94.38 172 GLY A CA 1
ATOM 1384 C C . GLY A 1 172 ? 10.149 2.591 -2.977 1.00 94.38 172 GLY A C 1
ATOM 1385 O O . GLY A 1 172 ? 9.504 3.499 -2.457 1.00 94.38 172 GLY A O 1
ATOM 1386 N N . SER A 1 173 ? 11.431 2.772 -3.326 1.00 95.62 173 SER A N 1
ATOM 1387 C CA . SER A 1 173 ? 12.111 4.048 -3.054 1.00 95.62 173 SER A CA 1
ATOM 1388 C C . SER A 1 173 ? 11.539 5.207 -3.873 1.00 95.62 173 SER A C 1
ATOM 1390 O O . SER A 1 173 ? 11.382 6.299 -3.338 1.00 95.62 173 SER A O 1
ATOM 1392 N N . LYS A 1 174 ? 11.154 4.978 -5.137 1.00 97.00 174 LYS A N 1
ATOM 1393 C CA . LYS A 1 174 ? 10.522 6.024 -5.955 1.00 97.00 174 LYS A CA 1
ATOM 1394 C C . LYS A 1 174 ? 9.123 6.377 -5.451 1.00 97.00 174 LYS A C 1
ATOM 1396 O O . LYS A 1 174 ? 8.750 7.543 -5.485 1.00 97.00 174 LYS A O 1
ATOM 1401 N N . GLU A 1 175 ? 8.358 5.400 -4.970 1.00 98.00 175 GLU A N 1
ATOM 1402 C CA . GLU A 1 175 ? 7.029 5.636 -4.389 1.00 98.00 175 GLU A CA 1
ATOM 1403 C C . GLU A 1 175 ? 7.105 6.450 -3.105 1.00 98.00 175 GLU A C 1
ATOM 1405 O O . GLU A 1 175 ? 6.335 7.396 -2.924 1.00 98.00 175 GLU A O 1
ATOM 1410 N N . ARG A 1 176 ? 8.078 6.132 -2.246 1.00 97.75 176 ARG A N 1
ATOM 1411 C CA . ARG A 1 176 ? 8.393 6.929 -1.061 1.00 97.75 176 ARG A CA 1
ATOM 1412 C C . ARG A 1 176 ? 8.757 8.359 -1.455 1.00 97.75 176 ARG A C 1
ATOM 1414 O O . ARG A 1 176 ? 8.152 9.299 -0.947 1.00 97.75 176 ARG A O 1
ATOM 1421 N N . ASP A 1 177 ? 9.711 8.526 -2.367 1.00 98.06 177 ASP A N 1
ATOM 1422 C CA . ASP A 1 177 ? 10.203 9.847 -2.773 1.00 98.06 177 ASP A CA 1
ATOM 1423 C C . ASP A 1 177 ? 9.092 10.684 -3.421 1.00 98.06 177 ASP A C 1
ATOM 1425 O O . ASP A 1 177 ? 8.957 11.875 -3.138 1.00 98.06 177 ASP A O 1
ATOM 1429 N N . PHE A 1 178 ? 8.241 10.055 -4.234 1.00 98.06 178 PHE A N 1
ATOM 1430 C CA . PHE A 1 178 ? 7.054 10.693 -4.788 1.00 98.06 178 PHE A CA 1
ATOM 1431 C C . PHE A 1 178 ? 6.074 11.112 -3.691 1.00 98.06 178 PHE A C 1
ATOM 1433 O O . PHE A 1 178 ? 5.627 12.255 -3.693 1.00 98.06 178 PHE A O 1
ATOM 1440 N N . SER A 1 179 ? 5.778 10.237 -2.728 1.00 98.25 179 SER A N 1
ATOM 1441 C CA . SER A 1 179 ? 4.858 10.540 -1.623 1.00 98.25 179 SER A CA 1
ATOM 1442 C C . SER A 1 179 ? 5.340 11.734 -0.792 1.00 98.25 179 SER A C 1
ATOM 1444 O O . SER A 1 179 ? 4.557 12.630 -0.479 1.00 98.25 179 SER A O 1
ATOM 1446 N N . VAL A 1 180 ? 6.646 11.802 -0.510 1.00 98.12 180 VAL A N 1
ATOM 1447 C CA . VAL A 1 180 ? 7.276 12.951 0.162 1.00 98.12 180 VAL A CA 1
ATOM 1448 C C . VAL A 1 180 ? 7.186 14.211 -0.702 1.00 98.12 180 VAL A C 1
ATOM 1450 O O . VAL A 1 180 ? 6.805 15.272 -0.208 1.00 98.12 180 VAL A O 1
ATOM 1453 N N . LYS A 1 181 ? 7.483 14.111 -2.004 1.00 97.69 181 LYS A N 1
ATOM 1454 C CA . LYS A 1 181 ? 7.405 15.239 -2.946 1.00 97.69 181 LYS A CA 1
ATOM 1455 C C . LYS A 1 181 ? 5.991 15.818 -3.048 1.00 97.69 181 LYS A C 1
ATOM 1457 O O . LYS A 1 181 ? 5.848 17.037 -3.117 1.00 97.69 181 LYS A O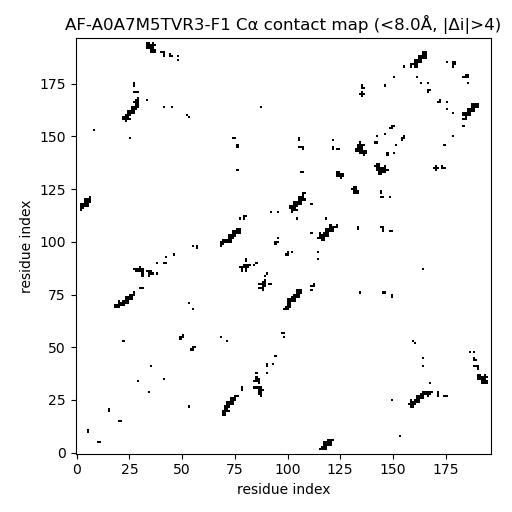 1
ATOM 1462 N N . GLN A 1 182 ? 4.964 14.968 -3.021 1.00 97.88 182 GLN A N 1
ATOM 1463 C CA . GLN A 1 182 ? 3.555 15.378 -3.000 1.00 97.88 182 GLN A CA 1
ATOM 1464 C C . GLN A 1 182 ? 3.083 15.863 -1.620 1.00 97.88 182 GLN A C 1
ATOM 1466 O O . GLN A 1 182 ? 1.911 16.192 -1.455 1.00 97.88 182 GLN A O 1
ATOM 1471 N N . LYS A 1 183 ? 3.985 15.945 -0.629 1.00 97.94 183 LYS A N 1
ATOM 1472 C CA . LYS A 1 183 ? 3.693 16.373 0.747 1.00 97.94 183 LYS A CA 1
ATOM 1473 C C . LYS A 1 183 ? 2.609 15.524 1.418 1.00 97.94 183 LYS A C 1
ATOM 1475 O O . LYS A 1 183 ? 1.846 16.029 2.240 1.00 97.94 183 LYS A O 1
ATOM 1480 N N . LEU A 1 184 ? 2.543 14.236 1.075 1.00 97.88 184 LEU A N 1
ATOM 1481 C CA . LEU A 1 184 ? 1.680 13.293 1.778 1.00 97.88 184 LEU A CA 1
ATOM 1482 C C . LEU A 1 184 ? 2.211 13.072 3.199 1.00 97.88 184 LEU A C 1
ATOM 1484 O O . LEU A 1 184 ? 3.407 13.216 3.465 1.00 97.88 184 LEU A O 1
ATOM 1488 N N . ASN A 1 185 ? 1.327 12.685 4.115 1.00 97.75 185 ASN A N 1
ATOM 1489 C CA . ASN A 1 185 ? 1.710 12.297 5.469 1.00 97.75 185 ASN A CA 1
ATOM 1490 C C . ASN A 1 185 ? 2.419 10.930 5.447 1.00 97.75 185 ASN A C 1
ATOM 1492 O O . ASN A 1 185 ? 1.773 9.886 5.548 1.00 97.75 185 ASN A O 1
ATOM 1496 N N . VAL A 1 186 ? 3.739 10.934 5.251 1.00 98.31 186 VAL A N 1
ATOM 1497 C CA . VAL A 1 186 ? 4.557 9.716 5.187 1.00 98.31 186 VAL A CA 1
ATOM 1498 C C . VAL A 1 186 ? 5.048 9.333 6.582 1.00 98.31 186 VAL A C 1
ATOM 1500 O O . VAL A 1 186 ? 5.802 10.071 7.214 1.00 98.31 186 VAL A O 1
ATOM 1503 N N . VAL A 1 187 ? 4.665 8.141 7.033 1.00 98.19 187 VAL A N 1
ATOM 1504 C CA . VAL A 1 187 ? 5.049 7.563 8.323 1.00 98.19 187 VAL A CA 1
ATOM 1505 C C . VAL A 1 187 ? 6.069 6.462 8.069 1.00 98.19 187 VAL A C 1
ATOM 1507 O O . VAL A 1 187 ? 5.750 5.432 7.474 1.00 98.19 187 VAL A O 1
ATOM 1510 N N . ASN A 1 188 ? 7.310 6.682 8.495 1.00 98.00 188 ASN A N 1
ATOM 1511 C CA . ASN A 1 188 ? 8.398 5.740 8.251 1.00 98.00 188 ASN A CA 1
ATOM 1512 C C . ASN A 1 188 ? 8.436 4.653 9.328 1.00 98.00 188 ASN A C 1
ATOM 1514 O O . ASN A 1 188 ? 8.531 4.942 10.519 1.00 98.00 188 ASN A O 1
ATOM 1518 N N . ILE A 1 189 ? 8.404 3.399 8.888 1.00 97.81 189 ILE A N 1
ATOM 1519 C CA . ILE A 1 189 ? 8.568 2.209 9.717 1.00 97.81 189 ILE A CA 1
ATOM 1520 C C . ILE A 1 189 ? 9.882 1.560 9.300 1.00 97.81 189 ILE A C 1
ATOM 1522 O O . ILE A 1 189 ? 9.980 0.917 8.260 1.00 97.81 189 ILE A O 1
ATOM 1526 N N . GLU A 1 190 ? 10.913 1.763 10.110 1.00 96.00 190 GLU A N 1
ATOM 1527 C CA . GLU A 1 190 ? 12.239 1.217 9.843 1.00 96.00 190 GLU A CA 1
ATOM 1528 C C . GLU A 1 190 ? 12.269 -0.308 9.979 1.00 96.00 190 GLU A C 1
ATOM 1530 O O . GLU A 1 190 ? 11.910 -0.855 11.031 1.00 96.00 190 GLU A O 1
ATOM 1535 N N . ALA A 1 191 ? 12.830 -0.970 8.971 1.00 94.25 191 ALA A N 1
ATOM 1536 C CA . ALA A 1 191 ? 13.106 -2.395 8.965 1.00 94.25 191 ALA A CA 1
ATOM 1537 C C . ALA A 1 191 ? 14.586 -2.654 8.648 1.00 94.25 191 ALA A C 1
ATOM 1539 O O . ALA A 1 191 ? 15.239 -1.898 7.931 1.00 94.25 191 ALA A O 1
ATOM 1540 N N . LEU A 1 192 ? 15.133 -3.744 9.182 1.00 90.44 192 LEU A N 1
ATOM 1541 C CA . LEU A 1 192 ? 16.442 -4.232 8.751 1.00 90.44 192 LEU A CA 1
ATOM 1542 C C . LEU A 1 192 ? 16.246 -5.189 7.572 1.00 90.44 192 LEU A C 1
ATOM 1544 O O . LEU A 1 192 ? 15.382 -6.064 7.661 1.00 90.44 192 LEU A O 1
ATOM 1548 N N . PRO A 1 193 ? 17.028 -5.080 6.486 1.00 87.56 193 PRO A N 1
ATOM 1549 C CA . PRO A 1 193 ? 16.923 -6.008 5.374 1.00 87.56 193 PRO A CA 1
ATOM 1550 C C . PRO A 1 193 ? 17.534 -7.360 5.764 1.00 87.56 193 PRO A C 1
ATOM 1552 O O . PRO A 1 193 ? 18.554 -7.427 6.455 1.00 87.56 193 PRO A O 1
ATOM 1555 N N . LYS A 1 194 ? 16.925 -8.455 5.306 1.00 86.69 194 LYS A N 1
ATOM 1556 C CA . LYS A 1 194 ? 17.462 -9.816 5.472 1.00 86.69 194 LYS A CA 1
ATOM 1557 C C . LYS A 1 194 ? 18.708 -10.043 4.613 1.00 86.69 194 LYS A C 1
ATOM 1559 O O . LYS A 1 194 ? 19.600 -10.783 5.018 1.00 86.69 194 LYS A O 1
ATOM 1564 N N . TYR A 1 195 ? 18.774 -9.377 3.460 1.00 81.50 195 TYR A N 1
ATOM 1565 C CA . TYR A 1 195 ? 19.886 -9.436 2.515 1.00 81.50 195 TYR A CA 1
ATOM 1566 C C . TYR A 1 195 ? 20.446 -8.030 2.275 1.00 81.50 195 TYR A C 1
ATOM 1568 O O . TYR A 1 195 ? 19.686 -7.101 2.000 1.00 81.50 195 TYR A O 1
ATOM 1576 N N . SER A 1 196 ? 21.765 -7.875 2.367 1.00 68.56 196 SER A N 1
ATOM 1577 C CA . SER A 1 196 ? 22.461 -6.663 1.925 1.00 68.56 196 SER A CA 1
ATOM 1578 C C . SER A 1 196 ? 22.713 -6.773 0.421 1.00 68.56 196 SER A C 1
ATOM 1580 O O . SER A 1 196 ? 23.263 -7.782 -0.018 1.00 68.56 196 SER A O 1
ATOM 1582 N N . PHE A 1 197 ? 22.292 -5.773 -0.350 1.00 58.34 197 PHE A N 1
ATOM 1583 C CA . PHE A 1 197 ? 22.622 -5.633 -1.771 1.00 58.34 197 PHE A CA 1
ATOM 1584 C C . PHE A 1 197 ? 23.712 -4.583 -1.947 1.00 58.34 197 PHE A C 1
ATOM 1586 O O . PHE A 1 197 ? 23.674 -3.592 -1.179 1.00 58.34 197 PHE A O 1
#

Radius of gyration: 15.96 Å; Cα contacts (8 Å, |Δi|>4): 363; chains: 1; bounding box: 43×34×48 Å

Foldseek 3Di:
DDAAEAADVVSVVVLCVVLVAPAEEEEFWDAQVWFFQDLVLLLVLVVVLCCVQVVQDQVCVVPDDPNPLQNYEYEYLQRDDDPVRHIVNVSVVSCCVRRVYQYEHEFQDDDHDPSHRYYYHDHWDADPVRDTDSWAADPVRAIDHSRCVCVPPVNQVRHSEYELAVHDDRHRVSSQVVCVVVVGHYDYRDGDTPDDD

Secondary structure (DSSP, 8-state):
-PPEEE-SHHHHHHHHHHTT--EEEEEE---TTS-BS-HHHHHHHHHHHHHHHT---GGGTTTS-TTTGGGEEEEE--PPP-TTS-SHHHHHHHHHHHH--EEEEEESSS---TT-SEEEE----B-TTS-B--EEE-TTS-EEETHHHHTSHHHHTTEEEEEE-S--HHHHHHHHHHHHHTT--EEE----BSS--

Sequence (197 aa):
MSINFIKTFNDFHQLLKLHHIQKVCLFIGNGPKLQYKDLDAVKLKTSHAIETIVGLKPSEIVKRTESEYQKCLVLYGGDTFIEDKPDLGAVIHYVKKKYNPILVSVQCWKEFDEHVDYVWTYPEQISDQGRVIYGGFDEKGKPVGGTSVYLSEEIQKMLTAVFNVDARGRVGSKERDFSVKQKLNVVNIEALPKYSF

Organism: NCBI:txid252671

Nearest PDB structures (foldseek):
  8t64-assembly2_C  TM=4.635E-01  e=6.004E-01  Nitrosococcus halophilus Nc 4
  5ur2-assembly1_B  TM=3.270E-01  e=2.338E-01  Bdellovibrio bacteriovorus HD100
  8t64-assembly1_B  TM=3.898E-01  e=7.250E-01  Nitrosococcus halophilus Nc 4
  7vza-assembly1_C-2  TM=3.636E-01  e=2.550E+00  Streptomyces kasugaensis

Mean predicted aligned error: 4.26 Å

pLDDT: mean 91.49, std 11.39, range [49.06, 98.69]